Protein AF-A0A1C7N1G3-F1 (afdb_monomer_lite)

Organism: NCBI:txid101091

InterPro domains:
  IPR003137 PA domain [PF02225] (1-72)
  IPR010435 C5a peptidase/Subtilisin-like protease SBT2-like, Fn3-like domain [PF06280] (219-336)
  IPR023828 Peptidase S8, subtilisin, Ser-active site [PS00138] (142-152)
  IPR036852 Peptidase S8/S53 domain superfamily [G3DSA:3.40.50.200] (94-211)
  IPR036852 Peptidase S8/S53 domain superfamily [SSF52743] (94-207)
  IPR045051 Subtilisin-like protease [PTHR10795] (8-278)
  IPR046450 PA domain superfamily [SSF52025] (5-70)

Foldseek 3Di:
DLDLVVEDLPQAAHEDEDEDDPDAPLSVLVSSVVSRHQEYEYEYPLPDDPDDDPVNHPHHYDYDYNVVSVVVVVCVVVVHDDDDDDDPDDDDDPDPPADAQDLPFDFDDDLQQHQPPAAWEDFAQDWDADDVVVPRIGGDGDVVRRVVVVVVLLVVLCVLVPVVDDDDPQQSSQLQLFPADFGCHVSDPFTAACRRGRSHYGDSVQSNPAFKGKPPLAAELAEVPDNPSQKDKMKIWGQDQAKWKWFKDWRWGWWWDQFDPDPPATDGDSDIDTHRWDKDKDKPDRMDIAGHGDMDMIMIGIDTGPPDPDAFIKIWTWGKGCTPCVVRHHITTRIYIYTYHDCVVHVPRDRD

Sequence (352 aa):
GCDPEDIPDNVEGKVVIVRYGACKIGRKATMAAEKGAISLIVYDDGNHKTNTKNSDTVIPAVLVNQKVGEDIVTALNKGKKITVKFHPEEKSMPRENKSYAASFSSLGPNSGLHLVPRISALGDNVNSTIPRRLGSYGFMYGTSMSTPYIAGSIALYLESLGKEKKRPFEQIIESLQNYALPSNKAYSNSLDTPIRQGAGMVQLYDTITQGVHVSPSQISFNDTATTNYTSQTITITNHGSKAVEFSLKNNASIGIALYEHSKEDRTPSRLTREYKATANLAFSEKTLKLPPGASQNLTITVTPPTDGTEQYIFYGGYVHLRSKHQDNNVDVRIPYIGVNNDLSQIRGYTYY

Structure (mmCIF, N/CA/C/O backbone):
data_AF-A0A1C7N1G3-F1
#
_entry.id   AF-A0A1C7N1G3-F1
#
loop_
_atom_site.group_PDB
_atom_site.id
_atom_site.type_symbol
_atom_site.label_atom_id
_atom_site.label_alt_id
_atom_site.label_comp_id
_atom_site.label_asym_id
_atom_site.label_entity_id
_atom_site.label_seq_id
_atom_site.pdbx_PDB_ins_code
_atom_site.Cartn_x
_atom_site.Cartn_y
_atom_site.Cartn_z
_atom_site.occupancy
_atom_site.B_iso_or_equiv
_atom_site.auth_seq_id
_atom_site.auth_comp_id
_atom_site.auth_asym_id
_atom_site.auth_atom_id
_atom_site.pdbx_PDB_model_num
ATOM 1 N N . GLY A 1 1 ? 31.744 -2.592 -20.704 1.00 77.75 1 GLY A N 1
ATOM 2 C CA . GLY A 1 1 ? 31.241 -1.965 -21.944 1.00 77.75 1 GLY A CA 1
ATOM 3 C C . GLY A 1 1 ? 30.974 -0.484 -21.780 1.00 77.75 1 GLY A C 1
ATOM 4 O O . GLY A 1 1 ? 30.049 0.007 -22.410 1.00 77.75 1 GLY A O 1
ATOM 5 N N . CYS A 1 2 ? 31.697 0.204 -20.897 1.00 84.75 2 CYS A N 1
ATOM 6 C CA . CYS A 1 2 ? 31.605 1.659 -20.731 1.00 84.75 2 CYS A CA 1
ATOM 7 C C . CYS A 1 2 ? 32.741 2.379 -21.460 1.00 84.75 2 CYS A C 1
ATOM 9 O O . CYS A 1 2 ? 32.568 3.539 -21.853 1.00 84.75 2 CYS A O 1
ATOM 11 N N . ASP A 1 3 ? 33.815 1.636 -21.718 1.00 87.62 3 ASP A N 1
ATOM 12 C CA . ASP A 1 3 ? 34.959 2.037 -22.514 1.00 87.62 3 ASP A CA 1
ATOM 13 C C . ASP A 1 3 ? 35.038 1.192 -23.797 1.00 87.62 3 ASP A C 1
ATOM 15 O O . ASP A 1 3 ? 34.519 0.067 -23.823 1.00 87.62 3 ASP A O 1
ATOM 19 N N . PRO A 1 4 ? 35.667 1.702 -24.874 1.00 81.31 4 PRO A N 1
ATOM 20 C CA . PRO A 1 4 ? 35.802 0.963 -26.131 1.00 81.31 4 PRO A CA 1
ATOM 21 C C . PRO A 1 4 ? 36.522 -0.381 -25.963 1.00 81.31 4 PRO A C 1
ATOM 23 O O . PRO A 1 4 ? 36.176 -1.360 -26.621 1.00 81.31 4 PRO A O 1
ATOM 26 N N . GLU A 1 5 ? 37.500 -0.449 -25.059 1.00 87.88 5 GLU A N 1
ATOM 27 C CA . GLU A 1 5 ? 38.303 -1.650 -24.783 1.00 87.88 5 GLU A CA 1
ATOM 28 C C . GLU A 1 5 ? 37.475 -2.803 -24.201 1.00 87.88 5 GLU A C 1
ATOM 30 O O . GLU A 1 5 ? 37.803 -3.971 -24.394 1.00 87.88 5 GLU A O 1
ATOM 35 N N . ASP A 1 6 ? 36.350 -2.491 -23.556 1.00 87.19 6 ASP A N 1
ATOM 36 C CA . ASP A 1 6 ? 35.462 -3.497 -22.982 1.00 87.19 6 ASP A CA 1
ATOM 37 C C . ASP A 1 6 ? 34.627 -4.256 -24.031 1.00 87.19 6 ASP A C 1
ATOM 39 O O . ASP A 1 6 ? 33.928 -5.217 -23.692 1.00 87.19 6 ASP A O 1
ATOM 43 N N . ILE A 1 7 ? 34.577 -3.760 -25.270 1.00 89.50 7 ILE A N 1
ATOM 44 C CA . ILE A 1 7 ? 33.819 -4.368 -26.363 1.00 89.50 7 ILE A CA 1
ATOM 45 C C . ILE A 1 7 ? 34.806 -5.152 -27.237 1.00 89.50 7 ILE A C 1
ATOM 47 O O . ILE A 1 7 ? 35.768 -4.561 -27.716 1.00 89.50 7 ILE A O 1
ATOM 51 N N . PRO A 1 8 ? 34.607 -6.456 -27.487 1.00 87.50 8 PRO A N 1
ATOM 52 C CA . PRO A 1 8 ? 35.483 -7.211 -28.383 1.00 87.50 8 PRO A CA 1
ATOM 53 C C . PRO A 1 8 ? 35.508 -6.629 -29.806 1.00 87.50 8 PRO A C 1
ATOM 55 O O . PRO A 1 8 ? 34.490 -6.140 -30.287 1.00 87.50 8 PRO A O 1
ATOM 58 N N . ASP A 1 9 ? 36.632 -6.732 -30.518 1.00 88.81 9 ASP A N 1
ATOM 59 C CA . ASP A 1 9 ? 36.755 -6.198 -31.892 1.00 88.81 9 ASP A CA 1
ATOM 60 C C . ASP A 1 9 ? 35.928 -6.976 -32.926 1.00 88.81 9 ASP A C 1
ATOM 62 O O . ASP A 1 9 ? 35.631 -6.491 -34.011 1.00 88.81 9 ASP A O 1
ATOM 66 N N . ASN A 1 10 ? 35.501 -8.194 -32.592 1.00 89.00 10 ASN A N 1
ATOM 67 C CA . ASN A 1 10 ? 34.785 -9.085 -33.499 1.00 89.00 10 ASN A CA 1
ATOM 68 C C . ASN A 1 10 ? 33.251 -8.941 -33.429 1.00 89.00 10 ASN A C 1
ATOM 70 O O . ASN A 1 10 ? 32.544 -9.932 -33.648 1.00 89.00 10 ASN A O 1
ATOM 74 N N . VAL A 1 11 ? 32.728 -7.755 -33.101 1.00 92.06 11 VAL A N 1
ATOM 75 C CA . VAL A 1 11 ? 31.282 -7.505 -32.912 1.00 92.06 11 VAL A CA 1
ATOM 76 C C . VAL A 1 11 ? 30.579 -6.884 -34.122 1.00 92.06 11 VAL A C 1
ATOM 78 O O . VAL A 1 11 ? 29.358 -6.721 -34.084 1.00 92.06 11 VAL A O 1
ATOM 81 N N . GLU A 1 12 ? 31.306 -6.597 -35.202 1.00 95.62 12 GLU A N 1
ATOM 82 C CA . GLU A 1 12 ? 30.731 -6.051 -36.434 1.00 95.62 12 GLU A CA 1
ATOM 83 C C . GLU A 1 12 ? 29.590 -6.935 -36.968 1.00 95.62 12 GLU A C 1
ATOM 85 O O . GLU A 1 12 ? 29.726 -8.157 -37.097 1.00 95.62 12 GLU A O 1
ATOM 90 N N . GLY A 1 13 ? 28.427 -6.327 -37.224 1.00 93.44 13 GLY A N 1
ATOM 91 C CA . GLY A 1 13 ? 27.233 -7.031 -37.701 1.00 93.44 13 GLY A CA 1
ATOM 92 C C . GLY A 1 13 ? 26.535 -7.905 -36.649 1.00 93.44 13 GLY A C 1
ATOM 93 O O . GLY A 1 13 ? 25.613 -8.649 -36.991 1.00 93.44 13 GLY A O 1
ATOM 94 N N . LYS A 1 14 ? 26.954 -7.858 -35.375 1.00 93.00 14 LYS A N 1
ATOM 95 C CA . LYS A 1 14 ? 26.432 -8.717 -34.297 1.00 93.00 14 LYS A CA 1
ATOM 96 C C . LYS A 1 14 ? 25.644 -7.941 -33.246 1.00 93.00 14 LYS A C 1
ATOM 98 O O . LYS A 1 14 ? 25.700 -6.717 -33.144 1.00 93.00 14 LYS A O 1
ATOM 103 N N . VAL A 1 15 ? 24.901 -8.701 -32.443 1.00 92.81 15 VAL A N 1
ATOM 104 C CA . VAL A 1 15 ? 24.246 -8.212 -31.228 1.00 92.81 15 VAL A CA 1
ATOM 105 C C . VAL A 1 15 ? 25.215 -8.370 -30.062 1.00 92.81 15 VAL A C 1
ATOM 107 O O . VAL A 1 15 ? 25.716 -9.469 -29.820 1.00 92.81 15 VAL A O 1
ATOM 110 N N . VAL A 1 16 ? 25.466 -7.286 -29.334 1.00 93.62 16 VAL A N 1
ATOM 111 C CA . VAL A 1 16 ? 26.337 -7.288 -28.154 1.00 93.62 16 VAL A CA 1
ATOM 112 C C . VAL A 1 16 ? 25.484 -7.420 -26.899 1.00 93.62 16 VAL A C 1
ATOM 114 O O . VAL A 1 16 ? 24.479 -6.729 -26.766 1.00 93.62 16 VAL A O 1
ATOM 117 N N . ILE A 1 17 ? 25.890 -8.283 -25.964 1.00 92.56 17 ILE A N 1
ATOM 118 C CA . ILE A 1 17 ? 25.277 -8.380 -24.636 1.00 92.56 17 ILE A CA 1
ATOM 119 C C . ILE A 1 17 ? 26.207 -7.793 -23.571 1.00 92.56 17 ILE A C 1
ATOM 121 O O . ILE A 1 17 ? 27.394 -8.107 -23.533 1.00 92.56 17 ILE A O 1
ATOM 125 N N . VAL A 1 18 ? 25.671 -6.939 -22.699 1.00 91.56 18 VAL A N 1
ATOM 126 C CA . VAL A 1 18 ? 26.412 -6.297 -21.604 1.00 91.56 18 VAL A CA 1
ATOM 127 C C . VAL A 1 18 ? 25.611 -6.306 -20.310 1.00 91.56 18 VAL A C 1
ATOM 129 O O . VAL A 1 18 ? 24.386 -6.196 -20.314 1.00 91.56 18 VAL A O 1
ATOM 132 N N . ARG A 1 19 ? 26.311 -6.365 -19.176 1.00 88.88 19 ARG A N 1
ATOM 133 C CA . ARG A 1 19 ? 25.684 -6.201 -17.862 1.00 88.88 19 ARG A CA 1
ATOM 134 C C . ARG A 1 19 ? 25.289 -4.741 -17.617 1.00 88.88 19 ARG A C 1
ATOM 136 O O . ARG A 1 19 ? 26.019 -3.813 -18.006 1.00 88.88 19 ARG A O 1
ATOM 143 N N . TYR A 1 20 ? 24.147 -4.540 -16.964 1.00 84.75 20 TYR A N 1
ATOM 144 C CA . TYR A 1 20 ? 23.710 -3.248 -16.439 1.00 84.75 20 TYR A CA 1
ATOM 145 C C . TYR A 1 20 ? 24.706 -2.715 -15.389 1.00 84.75 20 TYR A C 1
ATOM 147 O O . TYR A 1 20 ? 25.429 -3.486 -14.762 1.00 84.75 20 TYR A O 1
ATOM 155 N N . GLY A 1 21 ? 24.771 -1.390 -15.221 1.00 79.25 21 GLY A N 1
ATOM 156 C CA . GLY A 1 21 ? 25.651 -0.723 -14.250 1.00 79.25 21 GLY A CA 1
ATOM 157 C C . GLY A 1 21 ? 26.900 -0.072 -14.861 1.00 79.25 21 GLY A C 1
ATOM 158 O O . GLY A 1 21 ? 27.092 -0.090 -16.079 1.00 79.25 21 GLY A O 1
ATOM 159 N N . ALA A 1 22 ? 27.739 0.524 -14.008 1.00 83.38 22 ALA A N 1
ATOM 160 C CA . ALA A 1 22 ? 28.941 1.326 -14.315 1.00 83.38 22 ALA A CA 1
ATOM 161 C C . ALA A 1 22 ? 28.712 2.636 -15.106 1.00 83.38 22 ALA A C 1
ATOM 163 O O . ALA A 1 22 ? 29.267 3.669 -14.750 1.00 83.38 22 ALA A O 1
ATOM 164 N N . CYS A 1 23 ? 27.869 2.637 -16.139 1.00 83.38 23 CYS A N 1
ATOM 165 C CA . CYS A 1 23 ? 27.522 3.821 -16.927 1.00 83.38 23 CYS A CA 1
ATOM 166 C C . CYS A 1 23 ? 26.120 3.689 -17.549 1.00 83.38 23 CYS A C 1
ATOM 168 O O . CYS A 1 23 ? 25.518 2.611 -17.549 1.00 83.38 23 CYS A O 1
ATOM 170 N N . LYS A 1 24 ? 25.589 4.792 -18.100 1.00 83.56 24 LYS A N 1
ATOM 171 C CA . LYS A 1 24 ? 24.273 4.822 -18.765 1.00 83.56 24 LYS A CA 1
ATOM 172 C C . LYS A 1 24 ? 24.219 3.875 -19.974 1.00 83.56 24 LYS A C 1
ATOM 174 O O . LYS A 1 24 ? 25.208 3.726 -20.689 1.00 83.56 24 LYS A O 1
ATOM 179 N N . ILE A 1 25 ? 23.035 3.320 -20.263 1.00 86.56 25 ILE A N 1
ATOM 180 C CA . ILE A 1 25 ? 22.801 2.447 -21.432 1.00 86.56 25 ILE A CA 1
ATOM 181 C C . ILE A 1 25 ? 23.202 3.136 -22.744 1.00 86.56 25 ILE A C 1
ATOM 183 O O . ILE A 1 25 ? 23.845 2.503 -23.575 1.00 86.56 25 ILE A O 1
ATOM 187 N N . GLY A 1 26 ? 22.901 4.432 -22.901 1.00 88.25 26 GLY A N 1
ATOM 188 C CA . GLY A 1 26 ? 23.296 5.205 -24.084 1.00 88.25 26 GLY A CA 1
ATOM 189 C C . GLY A 1 26 ? 24.799 5.142 -24.366 1.00 88.25 26 GLY A C 1
ATOM 190 O O . GLY A 1 26 ? 25.197 4.833 -25.483 1.00 88.25 26 GLY A O 1
ATOM 191 N N . ARG A 1 27 ? 25.641 5.289 -23.331 1.00 89.44 27 ARG A N 1
ATOM 192 C CA . ARG A 1 27 ? 27.103 5.167 -23.467 1.00 89.44 27 ARG A CA 1
ATOM 193 C C . ARG A 1 27 ? 27.512 3.767 -23.923 1.00 89.44 27 ARG A C 1
ATOM 195 O O . ARG A 1 27 ? 28.309 3.652 -24.845 1.00 89.44 27 ARG A O 1
ATOM 202 N N . LYS A 1 28 ? 26.943 2.715 -23.322 1.00 90.62 28 LYS A N 1
ATOM 203 C CA . LYS A 1 28 ? 27.208 1.322 -23.729 1.00 90.62 28 LYS A CA 1
ATOM 204 C C . LYS A 1 28 ? 26.831 1.086 -25.195 1.00 90.62 28 LYS A C 1
ATOM 206 O O . LYS A 1 28 ? 27.571 0.425 -25.916 1.00 90.62 28 LYS A O 1
ATOM 211 N N . ALA A 1 29 ? 25.704 1.651 -25.635 1.00 91.88 29 ALA A N 1
ATOM 212 C CA . ALA A 1 29 ? 25.250 1.574 -27.020 1.00 91.88 29 ALA A CA 1
ATOM 213 C C . ALA A 1 29 ? 26.214 2.289 -27.976 1.00 91.88 29 ALA A C 1
ATOM 215 O O . ALA A 1 29 ? 26.524 1.732 -29.022 1.00 91.88 29 ALA A O 1
ATOM 216 N N . THR A 1 30 ? 26.742 3.460 -27.602 1.00 92.81 30 THR A N 1
ATOM 217 C CA . THR A 1 30 ? 27.771 4.164 -28.386 1.00 92.81 30 THR A CA 1
ATOM 218 C C . THR A 1 30 ? 29.041 3.331 -28.539 1.00 92.81 30 THR A C 1
ATOM 220 O O . THR A 1 30 ? 29.487 3.138 -29.662 1.00 92.81 30 THR A O 1
ATOM 223 N N . MET A 1 31 ? 29.578 2.765 -27.451 1.00 93.56 31 MET A N 1
ATOM 224 C CA . MET A 1 31 ? 30.806 1.950 -27.514 1.00 93.56 31 MET A CA 1
ATOM 225 C C . MET A 1 31 ? 30.628 0.694 -28.370 1.00 93.56 31 MET A C 1
ATOM 227 O O . MET A 1 31 ? 31.525 0.311 -29.115 1.00 93.56 31 MET A O 1
ATOM 231 N N . ALA A 1 32 ? 29.460 0.052 -28.291 1.00 93.75 32 ALA A N 1
ATOM 232 C CA . ALA A 1 32 ? 29.153 -1.093 -29.139 1.00 93.75 32 ALA A CA 1
ATOM 233 C C . ALA A 1 32 ? 29.016 -0.688 -30.619 1.00 93.75 32 ALA A C 1
ATOM 235 O O . ALA A 1 32 ? 29.531 -1.382 -31.495 1.00 93.75 32 ALA A O 1
ATOM 236 N N . ALA A 1 33 ? 28.355 0.439 -30.898 1.00 93.56 33 ALA A N 1
ATOM 237 C CA . ALA A 1 33 ? 28.166 0.954 -32.252 1.00 93.56 33 ALA A CA 1
ATOM 238 C C . ALA A 1 33 ? 29.487 1.368 -32.919 1.00 93.56 33 ALA A C 1
ATOM 240 O O . ALA A 1 33 ? 29.679 1.090 -34.098 1.00 93.56 33 ALA A O 1
ATOM 241 N N . GLU A 1 34 ? 30.421 1.962 -32.167 1.00 93.75 34 GLU A N 1
ATOM 242 C CA . GLU A 1 34 ? 31.766 2.315 -32.653 1.00 93.75 34 GLU A CA 1
ATOM 243 C C . GLU A 1 34 ? 32.561 1.094 -33.150 1.00 93.75 34 GLU A C 1
ATOM 245 O O . GLU A 1 34 ? 33.399 1.237 -34.037 1.00 93.75 34 GLU A O 1
ATOM 250 N N . LYS A 1 35 ? 32.261 -0.113 -32.647 1.00 94.12 35 LYS A N 1
ATOM 251 C CA . LYS A 1 35 ? 32.835 -1.386 -33.126 1.00 94.12 35 LYS A CA 1
ATOM 252 C C . LYS A 1 35 ? 31.942 -2.142 -34.123 1.00 94.12 35 LYS A C 1
ATOM 254 O O . LYS A 1 35 ? 32.157 -3.324 -34.382 1.00 94.12 35 LYS A O 1
ATOM 259 N N . GLY A 1 36 ? 30.918 -1.486 -34.671 1.00 94.44 36 GLY A N 1
ATOM 260 C CA . GLY A 1 36 ? 30.053 -2.038 -35.719 1.00 94.44 36 GLY A CA 1
ATOM 261 C C . GLY A 1 36 ? 28.932 -2.964 -35.230 1.00 94.44 36 GLY A C 1
ATOM 262 O O . GLY A 1 36 ? 28.336 -3.679 -36.042 1.00 94.44 36 GLY A O 1
ATOM 263 N N . ALA A 1 37 ? 28.621 -2.988 -33.929 1.00 94.94 37 ALA A N 1
ATOM 264 C CA . ALA A 1 37 ? 27.479 -3.749 -33.426 1.00 94.94 37 ALA A CA 1
ATOM 265 C C . ALA A 1 37 ? 26.154 -3.183 -33.962 1.00 94.94 37 ALA A C 1
ATOM 267 O O . ALA A 1 37 ? 25.951 -1.971 -34.007 1.00 94.94 37 ALA A O 1
ATOM 268 N N . ILE A 1 38 ? 25.214 -4.066 -34.303 1.00 93.56 38 ILE A N 1
ATOM 269 C CA . ILE A 1 38 ? 23.912 -3.678 -34.877 1.00 93.56 38 ILE A CA 1
ATOM 270 C C . ILE A 1 38 ? 22.800 -3.553 -33.829 1.00 93.56 38 ILE A C 1
ATOM 272 O O . ILE A 1 38 ? 21.736 -3.011 -34.115 1.00 93.56 38 ILE A O 1
ATOM 276 N N . SER A 1 39 ? 23.011 -4.077 -32.618 1.00 91.81 39 SER A N 1
ATOM 277 C CA . SER A 1 39 ? 22.057 -3.990 -31.508 1.00 91.81 39 SER A CA 1
ATOM 278 C C . SER A 1 39 ? 22.735 -4.295 -30.171 1.00 91.81 39 SER A C 1
ATOM 280 O O . SER A 1 39 ? 23.771 -4.967 -30.121 1.00 91.81 39 SER A O 1
ATOM 282 N N . LEU A 1 40 ? 22.126 -3.820 -29.084 1.00 92.12 40 LEU A N 1
ATOM 283 C CA . LEU A 1 40 ? 22.573 -4.028 -27.713 1.00 92.12 40 LEU A CA 1
ATOM 284 C C . LEU A 1 40 ? 21.508 -4.757 -26.878 1.00 92.12 40 LEU A C 1
ATOM 286 O O . LEU A 1 40 ? 20.359 -4.328 -26.793 1.00 92.12 40 LEU A O 1
ATOM 290 N N . ILE A 1 41 ? 21.912 -5.814 -26.181 1.00 91.50 41 ILE A N 1
ATOM 291 C CA . ILE A 1 41 ? 21.155 -6.421 -25.084 1.00 91.50 41 ILE A CA 1
ATOM 292 C C . ILE A 1 41 ? 21.829 -6.012 -23.780 1.00 91.50 41 ILE A C 1
ATOM 294 O O . ILE A 1 41 ? 22.992 -6.326 -23.539 1.00 91.50 41 ILE A O 1
ATOM 298 N N . VAL A 1 42 ? 21.097 -5.326 -22.915 1.00 89.50 42 VAL A N 1
ATOM 299 C CA . VAL A 1 42 ? 21.529 -5.050 -21.546 1.00 89.50 42 VAL A CA 1
ATOM 300 C C . VAL A 1 42 ? 20.797 -6.017 -20.633 1.00 89.50 42 VAL A C 1
ATOM 302 O O . VAL A 1 42 ? 19.585 -6.155 -20.760 1.00 89.50 42 VAL A O 1
ATOM 305 N N . TYR A 1 43 ? 21.492 -6.684 -19.718 1.00 88.62 43 TYR A N 1
ATOM 306 C CA . TYR A 1 43 ? 20.826 -7.491 -18.696 1.00 88.62 43 TYR A CA 1
ATOM 307 C C . TYR A 1 43 ? 20.989 -6.887 -17.310 1.00 88.62 43 TYR A C 1
ATOM 309 O O . TYR A 1 43 ? 22.074 -6.419 -16.958 1.00 88.62 43 TYR A O 1
ATOM 317 N N . ASP A 1 44 ? 19.890 -6.874 -16.558 1.00 78.81 44 ASP A N 1
ATOM 318 C CA . ASP A 1 44 ? 19.832 -6.390 -15.178 1.00 78.81 44 ASP A CA 1
ATOM 319 C C . ASP A 1 44 ? 20.887 -7.092 -14.303 1.00 78.81 44 ASP A C 1
ATOM 321 O O . ASP A 1 44 ? 21.212 -8.262 -14.508 1.00 78.81 44 ASP A O 1
ATOM 325 N N . ASP A 1 45 ? 21.446 -6.376 -13.334 1.00 73.44 45 ASP A N 1
ATOM 326 C CA . ASP A 1 45 ? 22.391 -6.924 -12.365 1.00 73.44 45 ASP A CA 1
ATOM 327 C C . ASP A 1 45 ? 21.720 -7.419 -11.075 1.00 73.44 45 ASP A C 1
ATOM 329 O O . ASP A 1 45 ? 22.430 -7.882 -10.179 1.00 73.44 45 ASP A O 1
ATOM 333 N N . GLY A 1 46 ? 20.387 -7.329 -11.004 1.00 64.12 46 GLY A N 1
ATOM 334 C CA . GLY A 1 46 ? 19.557 -7.778 -9.886 1.00 64.12 46 GLY A CA 1
ATOM 335 C C . GLY A 1 46 ? 19.370 -6.729 -8.792 1.00 64.12 46 GLY A C 1
ATOM 336 O O . GLY A 1 46 ? 18.569 -6.935 -7.881 1.00 64.12 46 GLY A O 1
ATOM 337 N N . ASN A 1 47 ? 20.077 -5.600 -8.882 1.00 56.16 47 ASN A N 1
ATOM 338 C CA . ASN A 1 47 ? 20.106 -4.564 -7.851 1.00 56.16 47 ASN A CA 1
ATOM 339 C C . ASN A 1 47 ? 19.536 -3.222 -8.328 1.00 56.16 47 ASN A C 1
ATOM 341 O O . ASN A 1 47 ? 19.236 -2.355 -7.501 1.00 56.16 47 ASN A O 1
ATOM 345 N N . HIS A 1 48 ? 19.367 -3.022 -9.637 1.00 53.84 48 HIS A N 1
ATOM 346 C CA . HIS A 1 48 ? 18.919 -1.746 -10.183 1.00 53.84 48 HIS A CA 1
ATOM 347 C C . HIS A 1 48 ? 17.434 -1.741 -10.554 1.00 53.84 48 HIS A C 1
ATOM 349 O O . HIS A 1 48 ? 16.850 -2.697 -11.052 1.00 53.84 48 HIS A O 1
ATOM 355 N N . LYS A 1 49 ? 16.790 -0.598 -10.302 1.00 49.81 49 LYS A N 1
ATOM 356 C CA . LYS A 1 49 ? 15.404 -0.337 -10.703 1.00 49.81 49 LYS A CA 1
ATOM 357 C C . LYS A 1 49 ? 15.357 -0.264 -12.233 1.00 49.81 49 LYS A C 1
ATOM 359 O O . LYS A 1 49 ? 15.936 0.656 -12.810 1.00 49.81 49 LYS A O 1
ATOM 364 N N . THR A 1 50 ? 14.666 -1.201 -12.880 1.00 46.00 50 THR A N 1
ATOM 365 C CA . THR A 1 50 ? 14.478 -1.285 -14.340 1.00 46.00 50 THR A CA 1
ATOM 366 C C . THR A 1 50 ? 13.575 -0.160 -14.859 1.00 46.00 50 THR A C 1
ATOM 368 O O . THR A 1 50 ? 12.478 -0.415 -15.334 1.00 46.00 50 THR A O 1
ATOM 371 N N . ASN A 1 51 ? 13.994 1.097 -14.727 1.00 45.50 51 ASN A N 1
ATOM 372 C CA . ASN A 1 51 ? 13.328 2.256 -15.321 1.00 45.50 51 ASN A CA 1
ATOM 373 C C . ASN A 1 51 ? 14.379 3.126 -16.011 1.00 45.50 51 ASN A C 1
ATOM 375 O O . ASN A 1 51 ? 14.638 4.265 -15.628 1.00 45.50 51 ASN A O 1
ATOM 379 N N . THR A 1 52 ? 15.015 2.576 -17.041 1.00 47.91 52 THR A N 1
ATOM 380 C CA . THR A 1 52 ? 15.790 3.371 -17.992 1.00 47.91 52 THR A CA 1
ATOM 381 C C . THR A 1 52 ? 14.926 3.654 -19.209 1.00 47.91 52 THR A C 1
ATOM 383 O O . THR A 1 52 ? 14.526 2.733 -19.916 1.00 47.91 52 THR A O 1
ATOM 386 N N . LYS A 1 53 ? 14.651 4.933 -19.481 1.00 49.44 53 LYS A N 1
ATOM 387 C CA . LYS A 1 53 ? 14.209 5.345 -20.815 1.00 49.44 53 LYS A CA 1
ATOM 388 C C . LYS A 1 53 ? 15.337 5.015 -21.798 1.00 49.44 53 LYS A C 1
ATOM 390 O O . LYS A 1 53 ? 16.460 5.473 -21.612 1.00 49.44 53 LYS A O 1
ATOM 395 N N . ASN A 1 54 ? 15.036 4.244 -22.841 1.00 53.97 54 ASN A N 1
ATOM 396 C CA . ASN A 1 54 ? 15.971 3.899 -23.923 1.00 53.97 54 ASN A CA 1
ATOM 397 C C . ASN A 1 54 ? 16.256 5.077 -24.883 1.00 53.97 54 ASN A C 1
ATOM 399 O O . ASN A 1 54 ? 16.784 4.865 -25.972 1.00 53.97 54 ASN A O 1
ATOM 403 N N . SER A 1 55 ? 15.897 6.313 -24.511 1.00 55.84 55 SER A N 1
ATOM 404 C CA . SER A 1 55 ? 15.844 7.468 -25.418 1.00 55.84 55 SER A CA 1
ATOM 405 C C . SER A 1 55 ? 17.200 7.926 -25.958 1.00 55.84 55 SER A C 1
ATOM 407 O O . SER A 1 55 ? 17.226 8.661 -26.936 1.00 55.84 55 SER A O 1
ATOM 409 N N . ASP A 1 56 ? 18.306 7.477 -25.363 1.00 70.75 56 ASP A N 1
ATOM 410 C CA . ASP A 1 56 ? 19.647 8.005 -25.649 1.00 70.75 56 ASP A CA 1
ATOM 411 C C . ASP A 1 56 ? 20.543 6.967 -26.362 1.00 70.75 56 ASP A C 1
ATOM 413 O O . ASP A 1 56 ? 21.767 7.012 -26.247 1.00 70.75 56 ASP A O 1
ATOM 417 N N . THR A 1 57 ? 19.956 5.967 -27.030 1.00 83.25 57 THR A N 1
ATOM 418 C CA . THR A 1 57 ? 20.706 4.869 -27.670 1.00 83.25 57 THR A CA 1
ATOM 419 C C . THR A 1 57 ? 20.878 5.095 -29.173 1.00 83.25 57 THR A C 1
ATOM 421 O O . THR A 1 57 ? 19.923 5.417 -29.870 1.00 83.25 57 THR A O 1
ATOM 424 N N . VAL A 1 58 ? 22.110 4.930 -29.676 1.00 90.38 58 VAL A N 1
ATOM 425 C CA . VAL A 1 58 ? 22.459 5.115 -31.105 1.00 90.38 58 VAL A CA 1
ATOM 426 C C . VAL A 1 58 ? 22.207 3.874 -31.970 1.00 90.38 58 VAL A C 1
ATOM 428 O O . VAL A 1 58 ? 22.178 3.962 -33.192 1.00 90.38 58 VAL A O 1
ATOM 431 N N . ILE A 1 59 ? 22.012 2.720 -31.330 1.00 91.00 59 ILE A N 1
ATOM 432 C CA . ILE A 1 59 ? 21.620 1.446 -31.940 1.00 91.00 59 ILE A CA 1
ATOM 433 C C . ILE A 1 59 ? 20.449 0.859 -31.141 1.00 91.00 59 ILE A C 1
ATOM 435 O O . ILE A 1 59 ? 20.351 1.143 -29.942 1.00 91.00 59 ILE A O 1
ATOM 439 N N . PRO A 1 60 ? 19.580 0.025 -31.748 1.00 88.75 60 PRO A N 1
ATOM 440 C CA . PRO A 1 60 ? 18.475 -0.609 -31.038 1.00 88.75 60 PRO A CA 1
ATOM 441 C C . PRO A 1 60 ? 18.954 -1.351 -29.790 1.00 88.75 60 PRO A C 1
ATOM 443 O O . PRO A 1 60 ? 19.784 -2.262 -29.880 1.00 88.75 60 PRO A O 1
ATOM 446 N N . ALA A 1 61 ? 18.411 -0.972 -28.636 1.00 87.25 61 ALA A N 1
ATOM 447 C CA . ALA A 1 61 ? 18.773 -1.539 -27.347 1.00 87.25 61 ALA A CA 1
ATOM 448 C C . ALA A 1 61 ? 17.553 -2.117 -26.625 1.00 87.25 61 ALA A C 1
ATOM 450 O O . ALA A 1 61 ? 16.497 -1.484 -26.556 1.00 87.25 61 ALA A O 1
ATOM 451 N N . VAL A 1 62 ? 17.721 -3.300 -26.037 1.00 84.25 62 VAL A N 1
ATOM 452 C CA . VAL A 1 62 ? 16.716 -3.934 -25.176 1.00 84.25 62 VAL A CA 1
ATOM 453 C C . VAL A 1 62 ? 17.299 -4.265 -23.811 1.00 84.25 62 VAL A C 1
ATOM 455 O O . VAL A 1 62 ? 18.454 -4.673 -23.699 1.00 84.25 62 VAL A O 1
ATOM 458 N N . LEU A 1 63 ? 16.485 -4.092 -22.770 1.00 80.94 63 LEU A N 1
ATOM 459 C CA . LEU A 1 63 ? 16.804 -4.518 -21.412 1.00 80.94 63 LEU A CA 1
ATOM 460 C C . LEU A 1 63 ? 16.105 -5.855 -21.139 1.00 80.94 63 LEU A C 1
ATOM 462 O O . LEU A 1 63 ? 14.898 -5.972 -21.343 1.00 80.94 63 LEU A O 1
ATOM 466 N N . VAL A 1 64 ? 16.851 -6.848 -20.666 1.00 82.62 64 VAL A N 1
ATOM 467 C CA . VAL A 1 64 ? 16.329 -8.145 -20.215 1.00 82.62 64 VAL A CA 1
ATOM 468 C C . VAL A 1 64 ? 16.597 -8.331 -18.723 1.00 82.62 64 VAL A C 1
ATOM 470 O O . VAL A 1 64 ? 17.477 -7.688 -18.148 1.00 82.62 64 VAL A O 1
ATOM 473 N N . ASN A 1 65 ? 15.832 -9.210 -18.074 1.00 78.00 65 ASN A N 1
ATOM 474 C CA . ASN A 1 65 ? 16.080 -9.538 -16.671 1.00 78.00 65 ASN A CA 1
ATOM 475 C C . ASN A 1 65 ? 17.426 -10.270 -16.490 1.00 78.00 65 ASN A C 1
ATOM 477 O O . ASN A 1 65 ? 17.991 -10.814 -17.445 1.00 78.00 65 ASN A O 1
ATOM 481 N N . GLN A 1 66 ? 17.916 -10.294 -15.248 1.00 82.62 66 GLN A N 1
ATOM 482 C CA . GLN A 1 66 ? 19.205 -10.890 -14.897 1.00 82.62 66 GLN A CA 1
ATOM 483 C C . GLN A 1 66 ? 19.317 -12.346 -15.365 1.00 82.62 66 GLN A C 1
ATOM 485 O O . GLN A 1 66 ? 20.284 -12.702 -16.031 1.00 82.62 66 GLN A O 1
ATOM 490 N N . LYS A 1 67 ? 18.295 -13.164 -15.084 1.00 84.12 67 LYS A N 1
ATOM 491 C CA . LYS A 1 67 ? 18.281 -14.593 -15.415 1.00 84.12 67 LYS A CA 1
ATOM 492 C C . LYS A 1 67 ? 18.448 -14.842 -16.915 1.00 84.12 67 LYS A C 1
ATOM 494 O O . LYS A 1 67 ? 19.307 -15.617 -17.315 1.00 84.12 67 LYS A O 1
ATOM 499 N N . VAL A 1 68 ? 17.657 -14.159 -17.745 1.00 87.19 68 VAL A N 1
ATOM 500 C CA . VAL A 1 68 ? 17.734 -14.271 -19.210 1.00 87.19 68 VAL A CA 1
ATOM 501 C C . VAL A 1 68 ? 19.116 -13.846 -19.706 1.00 87.19 68 VAL A C 1
ATOM 503 O O . VAL A 1 68 ? 19.691 -14.512 -20.563 1.00 87.19 68 VAL A O 1
ATOM 506 N N . GLY A 1 69 ? 19.671 -12.765 -19.155 1.00 89.94 69 GLY A N 1
ATOM 507 C CA . GLY A 1 69 ? 21.019 -12.317 -19.492 1.00 89.94 69 GLY A CA 1
ATOM 508 C C . GLY A 1 69 ? 22.103 -13.334 -19.153 1.00 89.94 69 GLY A C 1
ATOM 509 O O . GLY A 1 69 ? 22.928 -13.662 -20.003 1.00 89.94 69 GLY A O 1
ATOM 510 N N . GLU A 1 70 ? 22.082 -13.862 -17.932 1.00 91.44 70 GLU A N 1
ATOM 511 C CA . GLU A 1 70 ? 23.026 -14.876 -17.453 1.00 91.44 70 GLU A CA 1
ATOM 512 C C . GLU A 1 70 ? 22.924 -16.180 -18.252 1.00 91.44 70 GLU A C 1
ATOM 514 O O . GLU A 1 70 ? 23.952 -16.773 -18.589 1.00 91.44 70 GLU A O 1
ATOM 519 N N . ASP A 1 71 ? 21.711 -16.593 -18.628 1.00 92.00 71 ASP A N 1
ATOM 520 C CA . ASP A 1 71 ? 21.479 -17.760 -19.480 1.00 92.00 71 ASP A CA 1
ATOM 521 C C . ASP A 1 71 ? 22.090 -17.553 -20.882 1.00 92.00 71 ASP A C 1
ATOM 523 O O . ASP A 1 71 ? 22.762 -18.451 -21.406 1.00 92.00 71 ASP A O 1
ATOM 527 N N . ILE A 1 72 ? 21.935 -16.357 -21.473 1.00 93.19 72 ILE A N 1
ATOM 528 C CA . ILE A 1 72 ? 22.557 -15.995 -22.761 1.00 93.19 72 ILE A CA 1
ATOM 529 C C . ILE A 1 72 ? 24.085 -16.002 -22.640 1.00 93.19 72 ILE A C 1
ATOM 531 O O . ILE A 1 72 ? 24.753 -16.654 -23.444 1.00 93.19 72 ILE A O 1
ATOM 535 N N . VAL A 1 73 ? 24.648 -15.321 -21.636 1.00 92.81 73 VAL A N 1
ATOM 536 C CA . VAL A 1 73 ? 26.105 -15.252 -21.414 1.00 92.81 73 VAL A CA 1
ATOM 537 C C . VAL A 1 73 ? 26.687 -16.652 -21.199 1.00 92.81 73 VAL A C 1
ATOM 539 O O . VAL A 1 73 ? 27.689 -17.012 -21.816 1.00 92.81 73 VAL A O 1
ATOM 542 N N . THR A 1 74 ? 26.027 -17.488 -20.397 1.00 94.69 74 THR A N 1
ATOM 543 C CA . THR A 1 74 ? 26.439 -18.878 -20.150 1.00 94.69 74 THR A CA 1
ATOM 544 C C . THR A 1 74 ? 26.429 -19.708 -21.431 1.00 94.69 74 THR A C 1
ATOM 546 O O . THR A 1 74 ? 27.333 -20.515 -21.657 1.00 94.69 74 THR A O 1
ATOM 549 N N . ALA A 1 75 ? 25.418 -19.539 -22.285 1.00 94.12 75 ALA A N 1
ATOM 550 C CA . ALA A 1 75 ? 25.342 -20.244 -23.558 1.00 94.12 75 ALA A CA 1
ATOM 551 C C . ALA A 1 75 ? 26.446 -19.798 -24.532 1.00 94.12 75 ALA A C 1
ATOM 553 O O . ALA A 1 75 ? 27.074 -20.656 -25.157 1.00 94.12 75 ALA A O 1
ATOM 554 N N . LEU A 1 76 ? 26.724 -18.493 -24.612 1.00 92.25 76 LEU A N 1
ATOM 555 C CA . LEU A 1 76 ? 27.803 -17.935 -25.435 1.00 92.25 76 LEU A CA 1
ATOM 556 C C . LEU A 1 76 ? 29.180 -18.438 -24.978 1.00 92.25 76 LEU A C 1
ATOM 558 O O . LEU A 1 76 ? 29.965 -18.886 -25.811 1.00 92.25 76 LEU A O 1
ATOM 562 N N . ASN A 1 77 ? 29.437 -18.481 -23.666 1.00 91.94 77 ASN A N 1
ATOM 563 C CA . ASN A 1 77 ? 30.682 -19.021 -23.101 1.00 91.94 77 ASN A CA 1
ATOM 564 C C . ASN A 1 77 ? 30.874 -20.522 -23.385 1.00 91.94 77 ASN A C 1
ATOM 566 O O . ASN A 1 77 ? 31.998 -21.013 -23.397 1.00 91.94 77 ASN A O 1
ATOM 570 N N . LYS A 1 78 ? 29.787 -21.256 -23.652 1.00 95.31 78 LYS A N 1
ATOM 571 C CA . LYS A 1 78 ? 29.814 -22.662 -24.097 1.00 95.31 78 LYS A CA 1
ATOM 572 C C . LYS A 1 78 ? 29.932 -22.809 -25.621 1.00 95.31 78 LYS A C 1
ATOM 574 O O . LYS A 1 78 ? 29.706 -23.899 -26.141 1.00 95.31 78 LYS A O 1
ATOM 579 N N . GLY A 1 79 ? 30.217 -21.728 -26.348 1.00 92.62 79 GLY A N 1
ATOM 580 C CA . GLY A 1 79 ? 30.347 -21.725 -27.807 1.00 92.62 79 GLY A CA 1
ATOM 581 C C . GLY A 1 79 ? 29.022 -21.888 -28.559 1.00 92.62 79 GLY A C 1
ATOM 582 O O . GLY A 1 79 ? 29.030 -22.175 -29.756 1.00 92.62 79 GLY A O 1
ATOM 583 N N . LYS A 1 80 ? 27.867 -21.732 -27.894 1.00 93.50 80 LYS A N 1
ATOM 584 C CA . LYS A 1 80 ? 26.568 -21.843 -28.568 1.00 93.50 80 LYS A CA 1
ATOM 585 C C . LYS A 1 80 ? 26.288 -20.595 -29.397 1.00 93.50 80 LYS A C 1
ATOM 587 O O . LYS A 1 80 ? 26.438 -19.470 -28.929 1.00 93.50 80 LYS A O 1
ATOM 592 N N . LYS A 1 81 ? 25.774 -20.799 -30.610 1.00 89.12 81 LYS A N 1
ATOM 593 C CA . LYS A 1 81 ? 25.237 -19.720 -31.442 1.00 89.12 81 LYS A CA 1
ATOM 594 C C . LYS A 1 81 ? 23.834 -19.349 -30.960 1.00 89.12 81 LYS A C 1
ATOM 596 O O . LYS A 1 81 ? 22.927 -20.177 -31.006 1.00 89.12 81 LYS A O 1
ATOM 601 N N . ILE A 1 82 ? 23.654 -18.104 -30.530 1.00 89.25 82 ILE A N 1
ATOM 602 C CA . ILE A 1 82 ? 22.350 -17.548 -30.148 1.00 89.25 82 ILE A CA 1
ATOM 603 C C . ILE A 1 82 ? 21.817 -16.692 -31.295 1.00 89.25 82 ILE A C 1
ATOM 605 O O . ILE A 1 82 ? 22.551 -15.904 -31.884 1.00 89.25 82 ILE A O 1
ATOM 609 N N . THR A 1 83 ? 20.541 -16.865 -31.636 1.00 86.81 83 THR A N 1
ATOM 610 C CA . THR A 1 83 ? 19.835 -16.029 -32.616 1.00 86.81 83 THR A CA 1
ATOM 611 C C . THR A 1 83 ? 18.704 -15.304 -31.908 1.00 86.81 83 THR A C 1
ATOM 613 O O . THR A 1 83 ? 17.859 -15.942 -31.285 1.00 86.81 83 THR A O 1
ATOM 616 N N . VAL A 1 84 ? 18.691 -13.978 -32.011 1.00 82.69 84 VAL A N 1
ATOM 617 C CA . VAL A 1 84 ? 17.672 -13.113 -31.410 1.00 82.69 84 VAL A CA 1
ATOM 618 C C . VAL A 1 84 ? 16.715 -12.673 -32.510 1.00 82.69 84 VAL A C 1
ATOM 620 O O . VAL A 1 84 ? 17.155 -12.249 -33.577 1.00 82.69 84 VAL A O 1
ATOM 623 N N . LYS A 1 85 ? 15.408 -12.801 -32.269 1.00 82.81 85 LYS A N 1
ATOM 624 C CA . LYS A 1 85 ? 14.358 -12.349 -33.187 1.00 82.81 85 LYS A CA 1
ATOM 625 C C . LYS A 1 85 ? 13.511 -11.295 -32.491 1.00 82.81 85 LYS A C 1
ATOM 627 O O . LYS A 1 85 ? 12.962 -11.558 -31.424 1.00 82.81 85 LYS A O 1
ATOM 632 N N . PHE A 1 86 ? 13.399 -10.125 -33.110 1.00 76.19 86 PHE A N 1
ATOM 633 C CA . PHE A 1 86 ? 12.492 -9.071 -32.672 1.00 76.19 86 PHE A CA 1
ATOM 634 C C . PHE A 1 86 ? 11.201 -9.185 -33.475 1.00 76.19 86 PHE A C 1
ATOM 636 O O . PHE A 1 86 ? 11.223 -9.121 -34.704 1.00 76.19 86 PHE A O 1
ATOM 643 N N . HIS A 1 87 ? 10.090 -9.408 -32.781 1.00 78.25 87 HIS A N 1
ATOM 644 C CA . HIS A 1 87 ? 8.769 -9.449 -33.394 1.00 78.25 87 HIS A CA 1
ATOM 645 C C . HIS A 1 87 ? 8.123 -8.061 -33.289 1.00 78.25 87 HIS A C 1
ATOM 647 O O . HIS A 1 87 ? 8.255 -7.431 -32.241 1.00 78.25 87 HIS A O 1
ATOM 653 N N . PRO A 1 88 ? 7.429 -7.580 -34.336 1.00 72.19 88 PRO A N 1
ATOM 654 C CA . PRO A 1 88 ? 6.717 -6.301 -34.288 1.00 72.19 88 PRO A CA 1
ATOM 655 C C . PRO A 1 88 ? 5.445 -6.366 -33.429 1.00 72.19 88 PRO A C 1
ATOM 657 O O . PRO A 1 88 ? 4.881 -5.337 -33.079 1.00 72.19 88 PRO A O 1
ATOM 660 N N . GLU A 1 89 ? 4.979 -7.574 -33.110 1.00 75.38 89 GLU A N 1
ATOM 661 C CA . GLU A 1 89 ? 3.797 -7.798 -32.287 1.00 75.38 89 GLU A CA 1
ATOM 662 C C . GLU A 1 89 ? 4.112 -7.574 -30.807 1.00 75.38 89 GLU A C 1
ATOM 664 O O . GLU A 1 89 ? 4.977 -8.239 -30.230 1.00 75.38 89 GLU A O 1
ATOM 669 N N . GLU A 1 90 ? 3.349 -6.690 -30.169 1.00 69.56 90 GLU A N 1
ATOM 670 C CA . GLU A 1 90 ? 3.324 -6.602 -28.716 1.00 69.56 90 GLU A CA 1
ATOM 671 C C . GLU A 1 90 ? 2.653 -7.852 -28.142 1.00 69.56 90 GLU A C 1
ATOM 673 O O . GLU A 1 90 ? 1.545 -8.231 -28.529 1.00 69.56 90 GLU A O 1
ATOM 678 N N . LYS A 1 91 ? 3.320 -8.500 -27.188 1.00 68.88 91 LYS A N 1
ATOM 679 C CA . LYS A 1 91 ? 2.737 -9.600 -26.421 1.00 68.88 91 LYS A CA 1
ATOM 680 C C . LYS A 1 91 ? 2.622 -9.190 -24.970 1.00 68.88 91 LYS A C 1
ATOM 682 O O . LYS A 1 91 ? 3.573 -8.674 -24.387 1.00 68.88 91 LYS A O 1
ATOM 687 N N . SER A 1 92 ? 1.464 -9.476 -24.377 1.00 68.31 92 SER A N 1
ATOM 688 C CA . SER A 1 92 ? 1.328 -9.412 -22.929 1.00 68.31 92 SER A CA 1
ATOM 689 C C . SER A 1 92 ? 2.285 -10.431 -22.324 1.00 68.31 92 SER A C 1
ATOM 691 O O . SER A 1 92 ? 2.149 -11.638 -22.533 1.00 68.31 92 SER A O 1
ATOM 693 N N . MET A 1 93 ? 3.292 -9.930 -21.622 1.00 64.50 93 MET A N 1
ATOM 694 C CA . MET A 1 93 ? 4.142 -10.758 -20.792 1.00 64.50 93 MET A CA 1
ATOM 695 C C . MET A 1 93 ? 3.609 -10.685 -19.368 1.00 64.50 93 MET A C 1
ATOM 697 O O . MET A 1 93 ? 3.503 -9.578 -18.830 1.00 64.50 93 MET A O 1
ATOM 701 N N . PRO A 1 94 ? 3.298 -11.823 -18.727 1.00 61.81 94 PRO A N 1
ATOM 702 C CA . PRO A 1 94 ? 3.028 -11.807 -17.306 1.00 61.81 94 PRO A CA 1
ATOM 703 C C . PRO A 1 94 ? 4.289 -11.293 -16.612 1.00 61.81 94 PRO A C 1
ATOM 705 O O . PRO A 1 94 ? 5.354 -11.911 -16.671 1.00 61.81 94 PRO A O 1
ATOM 708 N N . ARG A 1 95 ? 4.183 -10.130 -15.966 1.00 61.50 95 ARG A N 1
ATOM 709 C CA . ARG A 1 95 ? 5.142 -9.761 -14.928 1.00 61.50 95 ARG A CA 1
ATOM 710 C C . ARG A 1 95 ? 4.971 -10.833 -13.854 1.00 61.50 95 ARG A C 1
ATOM 712 O O . ARG A 1 95 ? 3.830 -11.153 -13.520 1.00 61.50 95 ARG A O 1
ATOM 719 N N . GLU A 1 96 ? 6.064 -11.437 -13.376 1.00 58.00 96 GLU A N 1
ATOM 720 C CA . GLU A 1 96 ? 5.982 -12.390 -12.259 1.00 58.00 96 GLU A CA 1
ATOM 721 C C . GLU A 1 96 ? 5.056 -11.807 -11.180 1.00 58.00 96 GLU A C 1
ATOM 723 O O . GLU A 1 96 ? 5.109 -10.596 -10.968 1.00 58.00 96 GLU A O 1
ATOM 728 N N . ASN A 1 97 ? 4.203 -12.640 -10.562 1.00 53.66 97 ASN A N 1
ATOM 729 C CA . ASN A 1 97 ? 3.050 -12.300 -9.698 1.00 53.66 97 ASN A CA 1
ATOM 730 C C . ASN A 1 97 ? 3.372 -11.486 -8.419 1.00 53.66 97 ASN A C 1
ATOM 732 O O . ASN A 1 97 ? 2.740 -11.649 -7.377 1.00 53.66 97 ASN A O 1
ATOM 736 N N . LYS A 1 98 ? 4.378 -10.623 -8.449 1.00 69.50 98 LYS A N 1
ATOM 737 C CA . LYS A 1 98 ? 4.848 -9.795 -7.358 1.00 69.50 98 LYS A CA 1
ATOM 738 C C . LYS A 1 98 ? 4.635 -8.339 -7.753 1.00 69.50 98 LYS A C 1
ATOM 740 O O . LYS A 1 98 ? 5.348 -7.777 -8.581 1.00 69.50 98 LYS A O 1
ATOM 745 N N . SER A 1 99 ? 3.608 -7.745 -7.159 1.00 81.81 99 SER A N 1
ATOM 746 C CA . SER A 1 99 ? 3.418 -6.297 -7.174 1.00 81.81 99 SER A CA 1
ATOM 747 C C . SER A 1 99 ? 4.276 -5.688 -6.075 1.00 81.81 99 SER A C 1
ATOM 749 O O . SER A 1 99 ? 4.320 -6.225 -4.972 1.00 81.81 99 SER A O 1
ATOM 751 N N . TYR A 1 100 ? 4.938 -4.577 -6.372 1.00 88.62 100 TYR A N 1
ATOM 752 C CA . TYR A 1 100 ? 5.760 -3.845 -5.415 1.00 88.62 100 TYR A CA 1
ATOM 753 C C . TYR A 1 100 ? 5.415 -2.365 -5.474 1.00 88.62 100 TYR A C 1
ATOM 755 O O . TYR A 1 100 ? 4.980 -1.865 -6.516 1.00 88.62 100 TYR A O 1
ATOM 763 N N . ALA A 1 101 ? 5.680 -1.645 -4.388 1.00 90.44 101 ALA A N 1
ATOM 764 C CA . ALA A 1 101 ? 5.589 -0.198 -4.416 1.00 90.44 101 ALA A CA 1
ATOM 765 C C . ALA A 1 101 ? 6.592 0.394 -5.422 1.00 90.44 101 ALA A C 1
ATOM 767 O O . ALA A 1 101 ? 7.784 0.061 -5.428 1.00 90.44 101 ALA A O 1
ATOM 768 N N . ALA A 1 102 ? 6.099 1.281 -6.288 1.00 87.88 102 ALA A N 1
ATOM 769 C CA . ALA A 1 102 ? 6.911 1.897 -7.322 1.00 87.88 102 ALA A CA 1
ATOM 770 C C . ALA A 1 102 ? 7.968 2.820 -6.707 1.00 87.88 102 ALA A C 1
ATOM 772 O O . ALA A 1 102 ? 7.693 3.624 -5.819 1.00 87.88 102 ALA A O 1
ATOM 773 N N . SER A 1 103 ? 9.191 2.759 -7.227 1.00 82.94 103 SER A N 1
ATOM 774 C CA . SER A 1 103 ? 10.329 3.486 -6.664 1.00 82.94 103 SER A CA 1
ATOM 775 C C . SER A 1 103 ? 10.237 5.007 -6.712 1.00 82.94 103 SER A C 1
ATOM 777 O O . SER A 1 103 ? 11.010 5.669 -6.026 1.00 82.94 103 SER A O 1
ATOM 779 N N . PHE A 1 104 ? 9.392 5.537 -7.596 1.00 82.94 104 PHE A N 1
ATOM 780 C CA . PHE A 1 104 ? 9.142 6.967 -7.763 1.00 82.94 104 PHE A CA 1
ATOM 781 C C . PHE A 1 104 ? 7.994 7.466 -6.880 1.00 82.94 104 PHE A C 1
ATOM 783 O O . PHE A 1 104 ? 7.761 8.670 -6.831 1.00 82.94 104 PHE A O 1
ATOM 790 N N . SER A 1 105 ? 7.238 6.560 -6.246 1.00 89.69 105 SER A N 1
ATOM 791 C CA . SER A 1 105 ? 6.105 6.941 -5.411 1.00 89.69 105 SER A CA 1
ATOM 792 C C . SER A 1 105 ? 6.602 7.737 -4.213 1.00 89.69 105 SER A C 1
ATOM 794 O O . SER A 1 105 ? 7.556 7.330 -3.546 1.00 89.69 105 SER A O 1
ATOM 796 N N . SER A 1 106 ? 5.950 8.865 -3.943 1.00 91.19 106 SER A N 1
ATOM 797 C CA . SER A 1 106 ? 6.225 9.664 -2.755 1.00 91.19 106 SER A CA 1
ATOM 798 C C . SER A 1 106 ? 6.043 8.819 -1.497 1.00 91.19 106 SER A C 1
ATOM 800 O O . SER A 1 106 ? 5.115 8.014 -1.403 1.00 91.19 106 SER A O 1
ATOM 802 N N . LEU A 1 107 ? 6.947 9.018 -0.545 1.00 91.38 107 LEU A N 1
ATOM 803 C CA . LEU A 1 107 ? 6.892 8.405 0.774 1.00 91.38 107 LEU A CA 1
ATOM 804 C C . LEU A 1 107 ? 6.171 9.348 1.730 1.00 91.38 107 LEU A C 1
ATOM 806 O O . LEU A 1 107 ? 6.261 10.567 1.577 1.00 91.38 107 LEU A O 1
ATOM 810 N N . GLY A 1 108 ? 5.479 8.786 2.711 1.00 91.62 108 GLY A N 1
ATOM 811 C CA . GLY A 1 108 ? 5.096 9.541 3.896 1.00 91.62 108 GLY A CA 1
ATOM 812 C C . GLY A 1 108 ? 6.146 9.469 5.011 1.00 91.62 108 GLY A C 1
ATOM 813 O O . GLY A 1 108 ? 7.324 9.222 4.738 1.00 91.62 108 GLY A O 1
ATOM 814 N N . PRO A 1 109 ? 5.697 9.601 6.274 1.00 92.62 109 PRO A N 1
ATOM 815 C CA . PRO A 1 109 ? 4.405 10.193 6.639 1.00 92.62 109 PRO A CA 1
ATOM 816 C C . PRO A 1 109 ? 4.332 11.671 6.214 1.00 92.62 109 PRO A C 1
ATOM 818 O O . PRO A 1 109 ? 5.279 12.210 5.643 1.00 92.62 109 PRO A O 1
ATOM 821 N N . ASN A 1 110 ? 3.204 12.339 6.455 1.00 90.50 110 ASN A N 1
ATOM 822 C CA . ASN A 1 110 ? 3.173 13.797 6.323 1.00 90.50 110 ASN A CA 1
ATOM 823 C C . ASN A 1 110 ? 3.940 14.459 7.490 1.00 90.50 110 ASN A C 1
ATOM 825 O O . ASN A 1 110 ? 4.400 13.779 8.407 1.00 90.50 110 ASN A O 1
ATOM 829 N N . SER A 1 111 ? 4.068 15.788 7.476 1.00 85.06 111 SER A N 1
ATOM 830 C CA . SER A 1 111 ? 4.789 16.541 8.518 1.00 85.06 111 SER A CA 1
ATOM 831 C C . SER A 1 111 ? 4.216 16.367 9.931 1.00 85.06 111 SER A C 1
ATOM 833 O O . SER A 1 111 ? 4.949 16.502 10.903 1.00 85.06 111 SER A O 1
ATOM 835 N N . GLY A 1 112 ? 2.927 16.031 10.049 1.00 87.88 112 GLY A N 1
ATOM 836 C CA . GLY A 1 112 ? 2.260 15.718 11.317 1.00 87.88 112 GLY A CA 1
ATOM 837 C C . GLY A 1 112 ? 2.377 14.249 11.736 1.00 87.88 112 GLY A C 1
ATOM 838 O O . GLY A 1 112 ? 1.646 13.811 12.618 1.00 87.88 112 GLY A O 1
ATOM 839 N N . LEU A 1 113 ? 3.236 13.461 11.078 1.00 90.81 113 LEU A N 1
ATOM 840 C CA . LEU A 1 113 ? 3.427 12.026 11.324 1.00 90.81 113 LEU A CA 1
ATOM 841 C C . LEU A 1 113 ? 2.163 11.172 11.110 1.00 90.81 113 LEU A C 1
ATOM 843 O O . LEU A 1 113 ? 2.069 10.024 11.560 1.00 90.81 113 LEU A O 1
ATOM 847 N N . HIS A 1 114 ? 1.202 11.687 10.341 1.00 93.06 114 HIS A N 1
ATOM 848 C CA . HIS A 1 114 ? 0.062 10.909 9.879 1.00 93.06 114 HIS A CA 1
ATOM 849 C C . HIS A 1 114 ? 0.455 10.037 8.690 1.00 93.06 114 HIS A C 1
ATOM 851 O O . HIS A 1 114 ? 1.144 10.478 7.761 1.00 93.06 114 HIS A O 1
ATOM 857 N N . LEU A 1 115 ? -0.022 8.791 8.704 1.00 96.06 115 LEU A N 1
ATOM 858 C CA . LEU A 1 115 ? 0.244 7.844 7.633 1.00 96.06 115 LEU A CA 1
ATOM 859 C C . LEU A 1 115 ? -0.335 8.327 6.297 1.00 96.06 115 LEU A C 1
ATOM 861 O O . LEU A 1 115 ? -1.550 8.454 6.126 1.00 96.06 115 LEU A O 1
ATOM 865 N N . VAL A 1 116 ? 0.573 8.517 5.342 1.00 95.00 116 VAL A N 1
ATOM 866 C CA . VAL A 1 116 ? 0.319 8.666 3.908 1.00 95.00 116 VAL A CA 1
ATOM 867 C C . VAL A 1 116 ? 1.395 7.878 3.134 1.00 95.00 116 VAL A C 1
ATOM 869 O O . VAL A 1 116 ? 2.481 7.682 3.677 1.00 95.00 116 VAL A O 1
ATOM 872 N N . PRO A 1 117 ? 1.141 7.422 1.892 1.00 96.25 117 PRO A N 1
ATOM 873 C CA . PRO A 1 117 ? -0.164 7.384 1.229 1.00 96.25 117 PRO A CA 1
ATOM 874 C C . PRO A 1 117 ? -1.156 6.496 1.996 1.00 96.25 117 PRO A C 1
ATOM 876 O O . PRO A 1 117 ? -0.760 5.639 2.776 1.00 96.25 117 PRO A O 1
ATOM 879 N N . ARG A 1 118 ? -2.463 6.702 1.799 1.00 96.44 118 ARG A N 1
ATOM 880 C CA . ARG A 1 118 ? -3.497 5.922 2.507 1.00 96.44 118 ARG A CA 1
ATOM 881 C C . ARG A 1 118 ? -3.684 4.523 1.907 1.00 96.44 118 ARG A C 1
ATOM 883 O O . ARG A 1 118 ? -3.869 3.547 2.631 1.00 96.44 118 ARG A O 1
ATOM 890 N N . ILE A 1 119 ? -3.603 4.415 0.583 1.00 97.69 119 ILE A N 1
ATOM 891 C CA . ILE A 1 119 ? -3.822 3.184 -0.185 1.00 97.69 119 ILE A CA 1
ATOM 892 C C . ILE A 1 119 ? -2.992 3.214 -1.473 1.00 97.69 119 ILE A C 1
ATOM 894 O O . ILE A 1 119 ? -2.664 4.295 -1.966 1.00 97.69 119 ILE A O 1
ATOM 898 N N . SER A 1 120 ? -2.670 2.044 -2.019 1.00 97.00 120 SER A N 1
ATOM 899 C CA . SER A 1 120 ? -1.950 1.882 -3.284 1.00 97.00 120 SER A CA 1
ATOM 900 C C . SER A 1 120 ? -2.833 1.266 -4.372 1.00 97.00 120 SER A C 1
ATOM 902 O O . SER A 1 120 ? -3.765 0.511 -4.099 1.00 97.00 120 SER A O 1
ATOM 904 N N . ALA A 1 121 ? -2.505 1.564 -5.627 1.00 96.19 121 ALA A N 1
ATOM 905 C CA . ALA A 1 121 ? -3.103 0.964 -6.817 1.00 96.19 121 ALA A CA 1
ATOM 906 C C . ALA A 1 121 ? -2.037 0.767 -7.902 1.00 96.19 121 ALA A C 1
ATOM 908 O O . ALA A 1 121 ? -0.906 1.240 -7.771 1.00 96.19 121 ALA A O 1
ATOM 909 N N . LEU A 1 122 ? -2.404 0.100 -8.998 1.00 92.62 122 LEU A N 1
ATOM 910 C CA . LEU A 1 122 ? -1.542 -0.007 -10.172 1.00 92.62 122 LEU A CA 1
ATOM 911 C C . LEU A 1 122 ? -1.181 1.383 -10.709 1.00 92.62 122 LEU A C 1
ATOM 913 O O . LEU A 1 122 ? -2.026 2.267 -10.796 1.00 92.62 122 LEU A O 1
ATOM 917 N N . GLY A 1 123 ? 0.093 1.597 -11.019 1.00 91.19 123 GLY A N 1
ATOM 918 C CA . GLY A 1 123 ? 0.589 2.902 -11.467 1.00 91.19 123 GLY A CA 1
ATOM 919 C C . GLY A 1 123 ? 1.900 2.838 -12.233 1.00 91.19 123 GLY A C 1
ATOM 920 O O . GLY A 1 123 ? 2.462 3.873 -12.555 1.00 91.19 123 GLY A O 1
ATOM 921 N N . ASP A 1 124 ? 2.411 1.645 -12.517 1.00 86.88 124 ASP A N 1
ATOM 922 C CA . ASP A 1 124 ? 3.624 1.438 -13.303 1.00 86.88 124 ASP A CA 1
ATOM 923 C C . ASP A 1 124 ? 3.266 0.615 -14.541 1.00 86.88 124 ASP A C 1
ATOM 925 O O . ASP A 1 124 ? 2.542 -0.373 -14.417 1.00 86.88 124 ASP A O 1
ATOM 929 N N . ASN A 1 125 ? 3.754 1.024 -15.715 1.00 83.94 125 ASN A N 1
ATOM 930 C CA . ASN A 1 125 ? 3.436 0.405 -17.009 1.00 83.94 125 ASN A CA 1
ATOM 931 C C . ASN A 1 125 ? 1.926 0.214 -17.251 1.00 83.94 125 ASN A C 1
ATOM 933 O O . ASN A 1 125 ? 1.462 -0.863 -17.623 1.00 83.94 125 ASN A O 1
ATOM 937 N N . VAL A 1 126 ? 1.148 1.275 -17.046 1.00 88.69 126 VAL A N 1
ATOM 938 C CA . VAL A 1 126 ? -0.300 1.288 -17.272 1.00 88.69 126 VAL A CA 1
ATOM 939 C C . VAL A 1 126 ? -0.579 1.615 -18.732 1.00 88.69 126 VAL A C 1
ATOM 941 O O . VAL A 1 126 ? -0.292 2.728 -19.173 1.00 88.69 126 VAL A O 1
ATOM 944 N N . ASN A 1 127 ? -1.146 0.663 -19.475 1.00 90.44 127 ASN A N 1
ATOM 945 C CA . ASN A 1 127 ? -1.633 0.910 -20.830 1.00 90.44 127 ASN A CA 1
ATOM 946 C C . ASN A 1 127 ? -2.973 1.647 -20.773 1.00 90.44 127 ASN A C 1
ATOM 948 O O . ASN A 1 127 ? -3.935 1.138 -20.196 1.00 90.44 127 ASN A O 1
ATOM 952 N N . SER A 1 128 ? -3.040 2.838 -21.354 1.00 94.19 128 SER A N 1
ATOM 953 C CA . SER A 1 128 ? -4.267 3.631 -21.401 1.00 94.19 128 SER A CA 1
ATOM 954 C C . SER A 1 128 ? -4.314 4.504 -22.651 1.00 94.19 128 SER A C 1
ATOM 956 O O . SER A 1 128 ? -3.382 4.530 -23.457 1.00 94.19 128 SER A O 1
ATOM 958 N N . THR A 1 129 ? -5.423 5.212 -22.833 1.00 95.50 129 THR A N 1
ATOM 959 C CA . THR A 1 129 ? -5.639 6.090 -23.979 1.00 95.50 129 THR A CA 1
ATOM 960 C C . THR A 1 129 ? -4.707 7.299 -23.948 1.00 95.50 129 THR A C 1
ATOM 962 O O . THR A 1 129 ? -4.610 7.992 -22.934 1.00 95.50 129 THR A O 1
ATOM 965 N N . ILE A 1 130 ? -4.099 7.608 -25.089 1.00 93.56 130 ILE A N 1
ATOM 966 C CA . ILE A 1 130 ? -3.303 8.818 -25.338 1.00 93.56 130 ILE A CA 1
ATOM 967 C C . ILE A 1 130 ? -3.816 9.517 -26.610 1.00 93.56 130 ILE A C 1
ATOM 969 O O . ILE A 1 130 ? -4.563 8.913 -27.383 1.00 93.56 130 ILE A O 1
ATOM 973 N N . PRO A 1 131 ? -3.459 10.789 -26.878 1.00 96.44 131 PRO A N 1
ATOM 974 C CA . PRO A 1 131 ? -3.881 11.471 -28.101 1.00 96.44 131 PRO A CA 1
ATOM 975 C C . PRO A 1 131 ? -3.618 10.649 -29.371 1.00 96.44 131 PRO A C 1
ATOM 977 O O . PRO A 1 131 ? -2.550 10.060 -29.521 1.00 96.44 131 PRO A O 1
ATOM 980 N N . ARG A 1 132 ? -4.551 10.666 -30.334 1.00 95.44 132 ARG A N 1
ATOM 981 C CA . ARG A 1 132 ? -4.438 9.886 -31.588 1.00 95.44 132 ARG A CA 1
ATOM 982 C C . ARG A 1 132 ? -3.134 10.136 -32.346 1.00 95.44 132 ARG A C 1
ATOM 984 O O . ARG A 1 132 ? -2.542 9.195 -32.858 1.00 95.44 132 ARG A O 1
ATOM 991 N N . ARG A 1 133 ? -2.652 11.386 -32.352 1.00 94.69 133 ARG A N 1
ATOM 992 C CA . ARG A 1 133 ? -1.363 11.771 -32.962 1.00 94.69 133 ARG A CA 1
ATOM 993 C C . ARG A 1 133 ? -0.138 11.097 -32.322 1.00 94.69 133 ARG A C 1
ATOM 995 O O . ARG A 1 133 ? 0.945 11.186 -32.878 1.00 94.69 133 ARG A O 1
ATOM 1002 N N . LEU A 1 134 ? -0.307 10.486 -31.148 1.00 87.00 134 LEU A N 1
ATOM 1003 C CA . LEU A 1 134 ? 0.719 9.762 -30.397 1.00 87.00 134 LEU A CA 1
ATOM 1004 C C . LEU A 1 13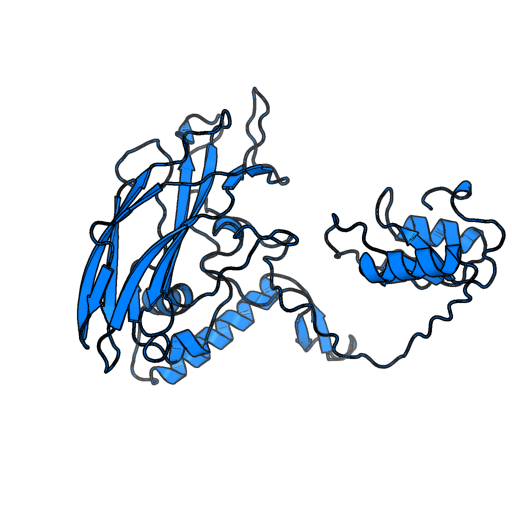4 ? 0.495 8.239 -30.395 1.00 87.00 134 LEU A C 1
ATOM 1006 O O . LEU A 1 134 ? 1.254 7.543 -29.736 1.00 87.00 134 LEU A O 1
ATOM 1010 N N . GLY A 1 135 ? -0.522 7.717 -31.097 1.00 87.38 135 GLY A N 1
ATOM 1011 C CA . GLY A 1 135 ? -0.764 6.269 -31.205 1.00 87.38 135 GLY A CA 1
ATOM 1012 C C . GLY A 1 135 ? -2.050 5.748 -30.552 1.00 87.38 135 GLY A C 1
ATOM 1013 O O . GLY A 1 135 ? -2.304 4.552 -30.603 1.00 87.38 135 GLY A O 1
ATOM 1014 N N . SER A 1 136 ? -2.912 6.617 -30.007 1.00 90.50 136 SER A N 1
ATOM 1015 C CA . SER A 1 136 ? -4.211 6.287 -29.366 1.00 90.50 136 SER A CA 1
ATOM 1016 C C . SER A 1 136 ? -4.138 5.493 -28.056 1.00 90.50 136 SER A C 1
ATOM 1018 O O . SER A 1 136 ? -4.934 5.762 -27.161 1.00 90.50 136 SER A O 1
ATOM 1020 N N . TYR A 1 137 ? -3.183 4.577 -27.910 1.00 91.31 137 TYR A N 1
ATOM 1021 C CA . TYR A 1 137 ? -2.878 3.850 -26.679 1.00 91.31 137 TYR A CA 1
ATOM 1022 C C . TYR A 1 137 ? -1.385 3.917 -26.392 1.00 91.31 137 TYR A C 1
ATOM 1024 O O . TYR A 1 137 ? -0.570 4.019 -27.308 1.00 91.31 137 TYR A O 1
ATOM 1032 N N . GLY A 1 138 ? -1.027 3.873 -25.118 1.00 86.00 138 GLY A N 1
ATOM 1033 C CA . GLY A 1 138 ? 0.363 3.805 -24.716 1.00 86.00 138 GLY A CA 1
ATOM 1034 C C . GLY A 1 138 ? 0.525 3.532 -23.234 1.00 86.00 138 GLY A C 1
ATOM 1035 O O . GLY A 1 138 ? -0.391 3.717 -22.430 1.00 86.00 138 GLY A O 1
ATOM 1036 N N . PHE A 1 139 ? 1.733 3.108 -22.882 1.00 86.81 139 PHE A N 1
ATOM 1037 C CA . PHE A 1 139 ? 2.117 2.831 -21.509 1.00 86.81 139 PHE A CA 1
ATOM 1038 C C . PHE A 1 139 ? 2.613 4.102 -20.819 1.00 86.81 139 PHE A C 1
ATOM 1040 O O . PHE A 1 139 ? 3.502 4.797 -21.315 1.00 86.81 139 PHE A O 1
ATOM 1047 N N . MET A 1 140 ? 2.063 4.387 -19.643 1.00 86.75 140 MET A N 1
ATOM 1048 C CA . MET A 1 140 ? 2.527 5.449 -18.754 1.00 86.75 140 MET A CA 1
ATOM 1049 C C . MET A 1 140 ? 2.752 4.917 -17.339 1.00 86.75 140 MET A C 1
ATOM 1051 O O . MET A 1 140 ? 2.257 3.857 -16.961 1.00 86.75 140 MET A O 1
ATOM 1055 N N . TYR A 1 141 ? 3.517 5.662 -16.549 1.00 84.94 141 TYR A N 1
ATOM 1056 C CA . TYR A 1 141 ? 3.790 5.361 -15.150 1.00 84.94 141 TYR A CA 1
ATOM 1057 C C . TYR A 1 141 ? 3.649 6.633 -14.311 1.00 84.94 141 TYR A C 1
ATOM 1059 O O . TYR A 1 141 ? 3.885 7.743 -14.790 1.00 84.94 141 TYR A O 1
ATOM 1067 N N . GLY A 1 142 ? 3.282 6.469 -13.047 1.00 87.75 142 GLY A N 1
ATOM 1068 C CA . GLY A 1 142 ? 3.091 7.551 -12.095 1.00 87.75 142 GLY A CA 1
ATOM 1069 C C . GLY A 1 142 ? 1.962 7.254 -11.117 1.00 87.75 142 GLY A C 1
ATOM 1070 O O . GLY A 1 142 ? 1.015 6.529 -11.421 1.00 87.75 142 GLY A O 1
ATOM 1071 N N . THR A 1 143 ? 2.010 7.895 -9.950 1.00 94.12 143 THR A N 1
ATOM 1072 C CA . THR A 1 143 ? 0.858 7.928 -9.034 1.00 94.12 143 THR A CA 1
ATOM 1073 C C . THR A 1 143 ? -0.360 8.579 -9.699 1.00 94.12 143 THR A C 1
ATOM 1075 O O . THR A 1 143 ? -1.485 8.198 -9.396 1.00 94.12 143 THR A O 1
ATOM 1078 N N . SER A 1 144 ? -0.150 9.453 -10.693 1.00 95.94 144 SER A N 1
ATOM 1079 C CA . SER A 1 144 ? -1.194 9.980 -11.582 1.00 95.94 144 SER A CA 1
ATOM 1080 C C . SER A 1 144 ? -1.982 8.902 -12.332 1.00 95.94 144 SER A C 1
ATOM 1082 O O . SER A 1 144 ? -3.115 9.170 -12.715 1.00 95.94 144 SER A O 1
ATOM 1084 N N . MET A 1 145 ? -1.424 7.704 -12.539 1.00 95.56 145 MET A N 1
ATOM 1085 C CA . MET A 1 145 ? -2.137 6.561 -13.123 1.00 95.56 145 MET A CA 1
ATOM 1086 C C . MET A 1 145 ? -2.838 5.721 -12.045 1.00 95.56 145 MET A C 1
ATOM 1088 O O . MET A 1 145 ? -3.914 5.184 -12.294 1.00 95.56 145 MET A O 1
ATOM 1092 N N . SER A 1 146 ? -2.298 5.679 -10.823 1.00 96.69 146 SER A N 1
ATOM 1093 C CA . SER A 1 146 ? -2.957 5.060 -9.662 1.00 96.69 146 SER A CA 1
ATOM 1094 C C . SER A 1 146 ? -4.206 5.815 -9.209 1.00 96.69 146 SER A C 1
ATOM 1096 O O . SER A 1 146 ? -5.204 5.194 -8.844 1.00 96.69 146 SER A O 1
ATOM 1098 N N . THR A 1 147 ? -4.187 7.149 -9.246 1.00 97.06 147 THR A N 1
ATOM 1099 C CA . THR A 1 147 ? -5.314 7.997 -8.832 1.00 97.06 147 THR A CA 1
ATOM 1100 C C . THR A 1 147 ? -6.627 7.681 -9.565 1.00 97.06 147 THR A C 1
ATOM 1102 O O . THR A 1 147 ? -7.613 7.414 -8.875 1.00 97.06 147 THR A O 1
ATOM 1105 N N . PRO A 1 148 ? -6.703 7.658 -10.913 1.00 97.31 148 PRO A N 1
ATOM 1106 C CA . PRO A 1 148 ? -7.944 7.331 -11.614 1.00 97.31 148 PRO A CA 1
ATOM 1107 C C . PRO A 1 148 ? -8.388 5.882 -11.384 1.00 97.31 148 PRO A C 1
ATOM 1109 O O . PRO A 1 148 ? -9.589 5.622 -11.370 1.00 97.31 148 PRO A O 1
ATOM 1112 N N . TYR A 1 149 ? -7.461 4.949 -11.133 1.00 97.25 149 TYR A N 1
ATOM 1113 C CA . TYR A 1 149 ? -7.818 3.575 -10.766 1.00 97.25 149 TYR A CA 1
ATOM 1114 C C . TYR A 1 149 ? -8.560 3.522 -9.422 1.00 97.25 149 TYR A C 1
ATOM 1116 O O . TYR A 1 149 ? -9.611 2.887 -9.307 1.00 97.25 149 TYR A O 1
ATOM 1124 N N . ILE A 1 150 ? -8.057 4.236 -8.408 1.00 97.94 150 ILE A N 1
ATOM 1125 C CA . ILE A 1 150 ? -8.747 4.376 -7.117 1.00 97.94 150 ILE A CA 1
ATOM 1126 C C . ILE A 1 150 ? -10.072 5.127 -7.281 1.00 97.94 150 ILE A C 1
ATOM 1128 O O . ILE A 1 150 ? -11.067 4.708 -6.699 1.00 97.94 150 ILE A O 1
ATOM 1132 N N . ALA A 1 151 ? -10.126 6.183 -8.096 1.00 97.12 151 ALA A N 1
ATOM 1133 C CA . ALA A 1 151 ? -11.363 6.926 -8.341 1.00 97.12 151 ALA A CA 1
ATOM 1134 C C . ALA A 1 151 ? -12.459 6.037 -8.958 1.00 97.12 151 ALA A C 1
ATOM 1136 O O . ALA A 1 151 ? -13.590 6.032 -8.474 1.00 97.12 151 ALA A O 1
ATOM 1137 N N . GLY A 1 152 ? -12.117 5.229 -9.967 1.00 97.19 152 GLY A N 1
ATOM 1138 C CA . GLY A 1 152 ? -13.029 4.234 -10.540 1.00 97.19 152 GLY A CA 1
ATOM 1139 C C . GLY A 1 152 ? -13.428 3.150 -9.534 1.00 97.19 152 GLY A C 1
ATOM 1140 O O . GLY A 1 152 ? -14.592 2.762 -9.476 1.00 97.19 152 GLY A O 1
ATOM 1141 N N . SER A 1 153 ? -12.493 2.716 -8.682 1.00 97.38 153 SER A N 1
ATOM 1142 C CA . SER A 1 153 ? -12.773 1.749 -7.611 1.00 97.38 153 SER A CA 1
ATOM 1143 C C . SER A 1 153 ? -13.766 2.301 -6.585 1.00 97.38 153 SER A C 1
ATOM 1145 O O . SER A 1 153 ? -14.719 1.619 -6.218 1.00 97.38 153 SER A O 1
ATOM 1147 N N . ILE A 1 154 ? -13.594 3.558 -6.167 1.00 95.88 154 ILE A N 1
ATOM 1148 C CA . ILE A 1 154 ? -14.536 4.257 -5.287 1.00 95.88 154 ILE A CA 1
ATOM 1149 C C . ILE A 1 154 ? -15.902 4.378 -5.964 1.00 95.88 154 ILE A C 1
ATOM 1151 O O . ILE A 1 154 ? -16.908 4.111 -5.318 1.00 95.88 154 ILE A O 1
ATOM 1155 N N . ALA A 1 155 ? -15.959 4.732 -7.251 1.00 95.00 155 ALA A N 1
ATOM 1156 C CA . ALA A 1 155 ? -17.223 4.838 -7.978 1.00 95.00 155 ALA A CA 1
ATOM 1157 C C . ALA A 1 155 ? -17.990 3.502 -8.005 1.00 95.00 155 ALA A C 1
ATOM 1159 O O . ALA A 1 155 ? -19.181 3.477 -7.710 1.00 95.00 155 ALA A O 1
ATOM 1160 N N . LEU A 1 156 ? -17.304 2.388 -8.281 1.00 95.94 156 LEU A N 1
ATOM 1161 C CA . LEU A 1 156 ? -17.901 1.048 -8.259 1.00 95.94 156 LEU A CA 1
ATOM 1162 C C . LEU A 1 156 ? -18.347 0.624 -6.854 1.00 95.94 156 LEU A C 1
ATOM 1164 O O . LEU A 1 156 ? -19.412 0.028 -6.702 1.00 95.94 156 LEU A O 1
ATOM 1168 N N . TYR A 1 157 ? -17.562 0.948 -5.826 1.00 95.12 157 TYR A N 1
ATOM 1169 C CA . TYR A 1 157 ? -17.951 0.693 -4.440 1.00 95.12 157 TYR A CA 1
ATOM 1170 C C . TYR A 1 157 ? -19.175 1.524 -4.027 1.00 95.12 157 TYR A C 1
ATOM 1172 O O . TYR A 1 157 ? -20.087 1.015 -3.390 1.00 95.12 157 TYR A O 1
ATOM 1180 N N . LEU A 1 158 ? -19.250 2.792 -4.430 1.00 93.50 158 LEU A N 1
ATOM 1181 C CA . LEU A 1 158 ? -20.421 3.634 -4.179 1.00 93.50 158 LEU A CA 1
ATOM 1182 C C . LEU A 1 158 ? -21.673 3.110 -4.893 1.00 93.50 158 LEU A C 1
ATOM 1184 O O . LEU A 1 158 ? -22.746 3.088 -4.292 1.00 93.50 158 LEU A O 1
ATOM 1188 N N . GLU A 1 159 ? -21.542 2.652 -6.141 1.00 93.75 159 GLU A N 1
ATOM 1189 C CA . GLU A 1 159 ? -22.647 2.031 -6.881 1.00 93.75 159 GLU A CA 1
ATOM 1190 C C . GLU A 1 159 ? -23.153 0.772 -6.154 1.00 93.75 159 GLU A C 1
ATOM 1192 O O . GLU A 1 159 ? -24.363 0.601 -6.001 1.00 93.75 159 GLU A O 1
ATOM 1197 N N . SER A 1 160 ? -22.252 -0.071 -5.627 1.00 93.44 160 SER A N 1
ATOM 1198 C CA . SER A 1 160 ? -22.635 -1.308 -4.925 1.00 93.44 160 SER A CA 1
ATOM 1199 C C . SER A 1 160 ? -23.359 -1.066 -3.595 1.00 93.44 160 SER A C 1
ATOM 1201 O O . SER A 1 160 ? -24.174 -1.890 -3.176 1.00 93.44 160 SER A O 1
ATOM 1203 N N . LEU A 1 161 ? -23.119 0.074 -2.940 1.00 90.00 161 LEU A N 1
ATOM 1204 C CA . LEU A 1 161 ? -23.846 0.481 -1.733 1.00 90.00 161 LEU A CA 1
ATOM 1205 C C . LEU A 1 161 ? -25.294 0.915 -2.028 1.00 90.00 161 LEU A C 1
ATOM 1207 O O . LEU A 1 161 ? -26.140 0.869 -1.126 1.00 90.00 161 LEU A O 1
ATOM 1211 N N . GLY A 1 162 ? -25.584 1.300 -3.273 1.00 86.81 162 GLY A N 1
ATOM 1212 C CA . GLY A 1 162 ? -26.852 1.872 -3.714 1.00 86.81 162 GLY A CA 1
ATOM 1213 C C . GLY A 1 162 ? -26.890 3.398 -3.572 1.00 86.81 162 GLY A C 1
ATOM 1214 O O . GLY A 1 162 ? -26.465 3.959 -2.563 1.00 86.81 162 GLY A O 1
ATOM 1215 N N . LYS A 1 163 ? -27.456 4.072 -4.583 1.00 72.25 163 LYS A N 1
ATOM 1216 C CA . LYS A 1 163 ? -27.400 5.538 -4.786 1.00 72.25 163 LYS A CA 1
ATOM 1217 C C . LYS A 1 163 ? -27.954 6.388 -3.633 1.00 72.25 163 LYS A C 1
ATOM 1219 O O . LYS A 1 163 ? -27.549 7.534 -3.475 1.00 72.25 163 LYS A O 1
ATOM 1224 N N . GLU A 1 164 ? -28.828 5.821 -2.805 1.00 66.88 164 GLU A N 1
ATOM 1225 C CA . GLU A 1 164 ? -29.436 6.508 -1.656 1.00 66.88 164 GLU A CA 1
ATOM 1226 C C . GLU A 1 164 ? -28.572 6.454 -0.380 1.00 66.88 164 GLU A C 1
ATOM 1228 O O . GLU A 1 164 ? -28.777 7.231 0.556 1.00 66.88 164 GLU A O 1
ATOM 1233 N N . LYS A 1 165 ? -27.578 5.555 -0.307 1.00 74.00 165 LYS A N 1
ATOM 1234 C CA . LYS A 1 165 ? -26.748 5.372 0.892 1.00 74.00 165 LYS A CA 1
ATOM 1235 C C . LYS A 1 165 ? -25.520 6.274 0.853 1.00 74.00 165 LYS A C 1
ATOM 1237 O O . LYS A 1 165 ? -24.432 5.865 0.451 1.00 74.00 165 LYS A O 1
ATOM 1242 N N . LYS A 1 166 ? -25.675 7.507 1.335 1.00 78.38 166 LYS A N 1
ATOM 1243 C CA . LYS A 1 166 ? -24.534 8.405 1.567 1.00 78.38 166 LYS A CA 1
ATOM 1244 C C . LYS A 1 166 ? -23.666 7.864 2.704 1.00 78.38 166 LYS A C 1
ATOM 1246 O O . LYS A 1 166 ? -24.160 7.642 3.807 1.00 78.38 166 LYS A O 1
ATOM 1251 N N . ARG A 1 167 ? -22.367 7.695 2.449 1.00 85.81 167 ARG A N 1
ATOM 1252 C CA . ARG A 1 167 ? -21.358 7.428 3.483 1.00 85.81 167 ARG A CA 1
ATOM 1253 C C . ARG A 1 167 ? -20.386 8.602 3.591 1.00 85.81 167 ARG A C 1
ATOM 1255 O O . ARG A 1 167 ? -20.053 9.192 2.561 1.00 85.81 167 ARG A O 1
ATOM 1262 N N . PRO A 1 168 ? -19.909 8.942 4.802 1.00 92.06 168 PRO A N 1
ATOM 1263 C CA . PRO A 1 168 ? -18.793 9.864 4.955 1.00 92.06 168 PRO A CA 1
ATOM 1264 C C . PRO A 1 168 ? -17.581 9.382 4.153 1.00 92.06 168 PRO A C 1
ATOM 1266 O O . PRO A 1 168 ? -17.322 8.179 4.088 1.00 92.06 168 PRO A O 1
ATOM 1269 N N . PHE A 1 169 ? -16.819 10.322 3.588 1.00 91.25 169 PHE A N 1
ATOM 1270 C CA . PHE A 1 169 ? -15.602 10.015 2.829 1.00 91.25 169 PHE A CA 1
ATOM 1271 C C . PHE A 1 169 ? -14.646 9.107 3.609 1.00 91.25 169 PHE A C 1
ATOM 1273 O O . PHE A 1 169 ? -14.093 8.166 3.048 1.00 91.25 169 PHE A O 1
ATOM 1280 N N . GLU A 1 170 ? -14.512 9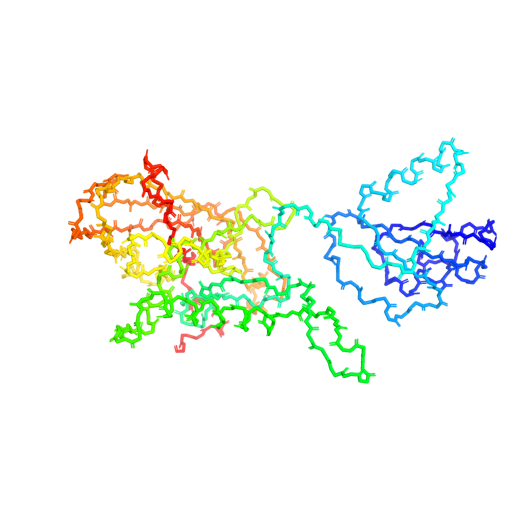.345 4.913 1.00 94.75 170 GLU A N 1
ATOM 1281 C CA . GLU A 1 170 ? -13.618 8.563 5.756 1.00 94.75 170 GLU A CA 1
ATOM 1282 C C . GLU A 1 170 ? -14.006 7.081 5.781 1.00 94.75 170 GLU A C 1
ATOM 1284 O O . GLU A 1 170 ? -13.177 6.247 5.446 1.00 94.75 170 GLU A O 1
ATOM 1289 N N . GLN A 1 171 ? -15.284 6.750 5.996 1.00 94.81 171 GLN A N 1
ATOM 1290 C CA . GLN A 1 171 ? -15.752 5.356 5.972 1.00 94.81 171 GLN A CA 1
ATOM 1291 C C . GLN A 1 171 ? -15.537 4.674 4.614 1.00 94.81 171 GLN A C 1
ATOM 1293 O O . GLN A 1 171 ? -15.330 3.461 4.544 1.00 94.81 171 GLN A O 1
ATOM 1298 N N . ILE A 1 172 ? -15.605 5.435 3.516 1.00 95.19 172 ILE A N 1
ATOM 1299 C CA . ILE A 1 172 ? -15.337 4.909 2.172 1.00 95.19 172 ILE A CA 1
ATOM 1300 C C . ILE A 1 172 ? -13.873 4.489 2.062 1.00 95.19 172 ILE A C 1
ATOM 1302 O O . ILE A 1 172 ? -13.583 3.378 1.613 1.00 95.19 172 ILE A O 1
ATOM 1306 N N . ILE A 1 173 ? -12.953 5.354 2.490 1.00 96.38 173 ILE A N 1
ATOM 1307 C CA . ILE A 1 173 ? -11.528 5.039 2.445 1.00 96.38 173 ILE A CA 1
ATOM 1308 C C . ILE A 1 173 ? -11.177 3.946 3.457 1.00 96.38 173 ILE A C 1
ATOM 1310 O O . ILE A 1 173 ? -10.430 3.039 3.103 1.00 96.38 173 ILE A O 1
ATOM 1314 N N . GLU A 1 174 ? -11.760 3.954 4.655 1.00 98.19 174 GLU A N 1
ATOM 1315 C CA . GLU A 1 174 ? -11.578 2.895 5.654 1.00 98.19 174 GLU A CA 1
ATOM 1316 C C . GLU A 1 174 ? -11.965 1.521 5.102 1.00 98.19 174 GLU A C 1
ATOM 1318 O O . GLU A 1 174 ? -11.190 0.571 5.218 1.00 98.19 174 GLU A O 1
ATOM 1323 N N . SER A 1 175 ? -13.098 1.435 4.399 1.00 97.00 175 SER A N 1
ATOM 1324 C CA . SER A 1 175 ? -13.546 0.198 3.746 1.00 97.00 175 SER A CA 1
ATOM 1325 C C . SER A 1 175 ? -12.528 -0.310 2.715 1.00 97.00 175 SER A C 1
ATOM 1327 O O . SER A 1 175 ? -12.287 -1.511 2.612 1.00 97.00 175 SER A O 1
ATOM 1329 N N . LEU A 1 176 ? -11.893 0.590 1.958 1.00 98.12 176 LEU A N 1
ATOM 1330 C CA . LEU A 1 176 ? -10.842 0.217 1.007 1.00 98.12 176 LEU A CA 1
ATOM 1331 C C . LEU A 1 176 ? -9.545 -0.195 1.722 1.00 98.12 176 LEU A C 1
ATOM 1333 O O . LEU A 1 176 ? -8.896 -1.155 1.310 1.00 98.12 176 LEU A O 1
ATOM 1337 N N . GLN A 1 177 ? -9.167 0.507 2.795 1.00 98.56 177 GLN A N 1
ATOM 1338 C CA . GLN A 1 177 ? -7.950 0.237 3.566 1.00 98.56 177 GLN A CA 1
ATOM 1339 C C . GLN A 1 177 ? -8.028 -1.103 4.315 1.00 98.56 177 GLN A C 1
ATOM 1341 O O . GLN A 1 177 ? -7.049 -1.843 4.315 1.00 98.56 177 GLN A O 1
ATOM 1346 N N . ASN A 1 178 ? -9.184 -1.456 4.890 1.00 98.56 178 ASN A N 1
ATOM 1347 C CA . ASN A 1 178 ? -9.373 -2.691 5.663 1.00 98.56 178 ASN A CA 1
ATOM 1348 C C . ASN A 1 178 ? -9.023 -3.967 4.877 1.00 98.56 178 ASN A C 1
ATOM 1350 O O . ASN A 1 178 ? -8.510 -4.920 5.466 1.00 98.56 178 ASN A O 1
ATOM 1354 N N . TYR A 1 179 ? -9.268 -3.973 3.565 1.00 98.06 179 TYR A N 1
ATOM 1355 C CA . TYR A 1 179 ? -9.050 -5.132 2.691 1.00 98.06 179 TYR A CA 1
ATOM 1356 C C . TYR A 1 179 ? -7.864 -4.972 1.742 1.00 98.06 179 TYR A C 1
ATOM 1358 O O . TYR A 1 179 ? -7.569 -5.878 0.964 1.00 98.06 179 TYR A O 1
ATOM 1366 N N . ALA A 1 180 ? -7.160 -3.842 1.795 1.00 98.00 180 ALA A N 1
ATOM 1367 C CA . ALA A 1 180 ? -5.979 -3.642 0.975 1.00 98.00 180 ALA A CA 1
ATOM 1368 C C . ALA A 1 180 ? -4.907 -4.704 1.283 1.00 98.00 180 ALA A C 1
ATOM 1370 O O . ALA A 1 180 ? -4.715 -5.144 2.424 1.00 98.00 180 ALA A O 1
ATOM 1371 N N . LEU A 1 181 ? -4.211 -5.136 0.232 1.00 96.50 181 LEU A N 1
ATOM 1372 C CA . LEU A 1 181 ? -3.220 -6.198 0.305 1.00 96.50 181 LEU A CA 1
ATOM 1373 C C . LEU A 1 181 ? -1.812 -5.594 0.306 1.00 96.50 181 LEU A C 1
ATOM 1375 O O . LEU A 1 181 ? -1.370 -5.083 -0.730 1.00 96.50 181 LEU A O 1
ATOM 1379 N N . PRO A 1 182 ? -1.083 -5.629 1.432 1.00 96.56 182 PRO A N 1
ATOM 1380 C CA . PRO A 1 182 ? 0.280 -5.140 1.456 1.00 96.56 182 PRO A CA 1
ATOM 1381 C C . PRO A 1 182 ? 1.211 -6.089 0.702 1.00 96.56 182 PRO A C 1
ATOM 1383 O O . PRO A 1 182 ? 1.029 -7.307 0.677 1.00 96.56 182 PRO A O 1
ATOM 1386 N N . SER A 1 183 ? 2.225 -5.500 0.088 1.00 94.38 183 SER A N 1
ATOM 1387 C CA . SER A 1 183 ? 3.251 -6.175 -0.691 1.00 94.38 183 SER A CA 1
ATOM 1388 C C . SER A 1 183 ? 4.566 -6.264 0.073 1.00 94.38 183 SER A C 1
ATOM 1390 O O . SER A 1 183 ? 4.877 -5.432 0.933 1.00 94.38 183 SER A O 1
ATOM 1392 N N . ASN A 1 184 ? 5.356 -7.279 -0.267 1.00 93.50 184 ASN A N 1
ATOM 1393 C CA . ASN A 1 184 ? 6.749 -7.332 0.144 1.00 93.50 184 ASN A CA 1
ATOM 1394 C C . ASN A 1 184 ? 7.555 -6.245 -0.559 1.00 93.50 184 ASN A C 1
ATOM 1396 O O . ASN A 1 184 ? 7.178 -5.727 -1.610 1.00 93.50 184 ASN A O 1
ATOM 1400 N N . LYS A 1 185 ? 8.710 -5.928 0.011 1.00 89.62 185 LYS A N 1
ATOM 1401 C CA . LYS A 1 185 ? 9.678 -5.048 -0.619 1.00 89.62 185 LYS A CA 1
ATOM 1402 C C . LYS A 1 185 ? 10.176 -5.677 -1.923 1.00 89.62 185 LYS A C 1
ATOM 1404 O O . LYS A 1 185 ? 10.479 -6.867 -1.972 1.00 89.62 185 LYS A O 1
ATOM 1409 N N . ALA A 1 186 ? 10.313 -4.863 -2.972 1.00 83.31 186 ALA A N 1
ATOM 1410 C CA . ALA A 1 186 ? 10.909 -5.302 -4.237 1.00 83.31 186 ALA A CA 1
ATOM 1411 C C . ALA A 1 186 ? 12.239 -6.037 -4.006 1.00 83.31 186 ALA A C 1
ATOM 1413 O O . ALA A 1 186 ? 13.118 -5.494 -3.333 1.00 83.31 186 ALA A O 1
ATOM 1414 N N . TYR A 1 187 ? 12.353 -7.243 -4.575 1.00 79.75 187 TYR A N 1
ATOM 1415 C CA . TYR A 1 187 ? 13.512 -8.143 -4.460 1.00 79.75 187 TYR A CA 1
ATOM 1416 C C . TYR A 1 187 ? 13.826 -8.631 -3.036 1.00 79.75 187 TYR A C 1
ATOM 1418 O O . TYR A 1 187 ? 14.933 -9.078 -2.757 1.00 79.75 187 TYR A O 1
ATOM 1426 N N . SER A 1 188 ? 12.848 -8.586 -2.132 1.00 83.69 188 SER A N 1
ATOM 1427 C CA . SER A 1 188 ? 12.975 -9.056 -0.755 1.00 83.69 188 SER A CA 1
ATOM 1428 C C . SER A 1 188 ? 11.745 -9.865 -0.337 1.00 83.69 188 SER A C 1
ATOM 1430 O O . SER A 1 188 ? 10.654 -9.724 -0.890 1.00 83.69 188 SER A O 1
ATOM 1432 N N . ASN A 1 189 ? 11.926 -10.739 0.653 1.00 87.56 189 ASN A N 1
ATOM 1433 C CA . ASN A 1 189 ? 10.830 -11.474 1.290 1.00 87.56 189 ASN A CA 1
ATOM 1434 C C . ASN A 1 189 ? 10.251 -10.733 2.504 1.00 87.56 189 ASN A C 1
ATOM 1436 O O . ASN A 1 189 ? 9.293 -11.210 3.107 1.00 87.56 189 ASN A O 1
ATOM 1440 N N . SER A 1 190 ? 10.825 -9.586 2.869 1.00 92.19 190 SER A N 1
ATOM 1441 C CA . SER A 1 190 ? 10.338 -8.757 3.967 1.00 92.19 190 SER A CA 1
ATOM 1442 C C . SER A 1 190 ? 9.169 -7.890 3.516 1.00 92.19 190 SER A C 1
ATOM 1444 O O . SER A 1 190 ? 9.184 -7.335 2.416 1.00 92.19 190 SER A O 1
ATOM 1446 N N . LEU A 1 191 ? 8.182 -7.730 4.394 1.00 95.62 191 LEU A N 1
ATOM 1447 C CA . LEU A 1 191 ? 7.041 -6.849 4.182 1.00 95.62 191 LEU A CA 1
ATOM 1448 C C . LEU A 1 191 ? 7.501 -5.394 4.018 1.00 95.62 191 LEU A C 1
ATOM 1450 O O . LEU A 1 191 ? 8.302 -4.905 4.821 1.00 95.62 191 LEU A O 1
ATOM 1454 N N . ASP A 1 192 ? 7.001 -4.708 2.988 1.00 95.44 192 ASP A N 1
ATOM 1455 C CA . ASP A 1 192 ? 7.337 -3.302 2.758 1.00 95.44 192 ASP A CA 1
ATOM 1456 C C . ASP A 1 192 ? 6.626 -2.395 3.778 1.00 95.44 192 ASP A C 1
ATOM 1458 O O . ASP A 1 192 ? 5.554 -2.721 4.297 1.00 95.44 192 ASP A O 1
ATOM 1462 N N . THR A 1 193 ? 7.224 -1.247 4.082 1.00 96.19 193 THR A N 1
ATOM 1463 C CA . THR A 1 193 ? 6.704 -0.312 5.082 1.00 96.19 193 THR A CA 1
ATOM 1464 C C . THR A 1 193 ? 5.400 0.347 4.622 1.00 96.19 193 THR A C 1
ATOM 1466 O O . THR A 1 193 ? 5.316 0.789 3.468 1.00 96.19 193 THR A O 1
ATOM 1469 N N . PRO A 1 194 ? 4.391 0.509 5.506 1.00 97.50 194 PRO A N 1
ATOM 1470 C CA . PRO A 1 194 ? 3.201 1.302 5.201 1.00 97.50 194 PRO A CA 1
ATOM 1471 C C . PRO A 1 194 ? 3.527 2.725 4.740 1.00 97.50 194 PRO A C 1
ATOM 1473 O O . PRO A 1 194 ? 2.784 3.301 3.958 1.00 97.50 194 PRO A O 1
ATOM 1476 N N . ILE A 1 195 ? 4.675 3.280 5.130 1.00 95.81 195 ILE A N 1
ATOM 1477 C CA . ILE A 1 195 ? 5.131 4.604 4.678 1.00 95.81 195 ILE A CA 1
ATOM 1478 C C . ILE A 1 195 ? 5.285 4.684 3.151 1.00 95.81 195 ILE A C 1
ATOM 1480 O O . ILE A 1 195 ? 5.184 5.759 2.558 1.00 95.81 195 ILE A O 1
ATOM 1484 N N . ARG A 1 196 ? 5.524 3.542 2.500 1.00 94.44 196 ARG A N 1
ATOM 1485 C CA . ARG A 1 196 ? 5.708 3.439 1.052 1.00 94.44 196 ARG A CA 1
ATOM 1486 C C . ARG A 1 196 ? 4.439 3.001 0.319 1.00 94.44 196 ARG A C 1
ATOM 1488 O O . ARG A 1 196 ? 4.270 3.366 -0.840 1.00 94.44 196 ARG A O 1
ATOM 1495 N N . GLN A 1 197 ? 3.564 2.227 0.967 1.00 96.00 197 GLN A N 1
ATOM 1496 C CA . GLN A 1 197 ? 2.416 1.581 0.307 1.00 96.00 197 GLN A CA 1
ATOM 1497 C C . GLN A 1 197 ? 1.043 1.825 0.960 1.00 96.00 197 GLN A C 1
ATOM 1499 O O . GLN A 1 197 ? 0.022 1.356 0.449 1.00 96.00 197 GLN A O 1
ATOM 1504 N N . GLY A 1 198 ? 0.986 2.549 2.074 1.00 97.75 198 GLY A N 1
ATOM 1505 C CA . GLY A 1 198 ? -0.220 2.733 2.873 1.00 97.75 198 GLY A CA 1
ATOM 1506 C C . GLY A 1 198 ? -0.789 1.409 3.369 1.00 97.75 198 GLY A C 1
ATOM 1507 O O . GLY A 1 198 ? -0.057 0.512 3.790 1.00 97.75 198 GLY A O 1
ATOM 1508 N N . ALA A 1 199 ? -2.106 1.253 3.254 1.00 98.19 199 ALA A N 1
ATOM 1509 C CA . ALA A 1 199 ? -2.784 -0.007 3.544 1.00 98.19 199 ALA A CA 1
ATOM 1510 C C . ALA A 1 199 ? -2.405 -1.156 2.580 1.00 98.19 199 ALA A C 1
ATOM 1512 O O . ALA A 1 199 ? -2.639 -2.319 2.893 1.00 98.19 199 ALA A O 1
ATOM 1513 N N . GLY A 1 200 ? -1.777 -0.851 1.439 1.00 97.31 200 GLY A N 1
ATOM 1514 C CA . GLY A 1 200 ? -1.426 -1.814 0.395 1.00 97.31 200 GLY A CA 1
ATOM 1515 C C . GLY A 1 200 ? -2.241 -1.627 -0.886 1.00 97.31 200 GLY A C 1
ATOM 1516 O O . GLY A 1 200 ? -2.923 -0.617 -1.067 1.00 97.31 200 GLY A O 1
ATOM 1517 N N . MET A 1 201 ? -2.144 -2.598 -1.795 1.00 96.75 201 MET A N 1
ATOM 1518 C CA . MET A 1 201 ? -2.861 -2.622 -3.071 1.00 96.75 201 MET A CA 1
ATOM 1519 C C . MET A 1 201 ? -4.363 -2.810 -2.842 1.00 96.75 201 MET A C 1
ATOM 1521 O O . MET A 1 201 ? -4.772 -3.801 -2.235 1.00 96.75 201 MET A O 1
ATOM 1525 N N . VAL A 1 202 ? -5.182 -1.899 -3.365 1.00 97.94 202 VAL A N 1
ATOM 1526 C CA . VAL A 1 202 ? -6.649 -1.959 -3.276 1.00 97.94 202 VAL A CA 1
ATOM 1527 C C . VAL A 1 202 ? -7.207 -3.312 -3.744 1.00 97.94 202 VAL A C 1
ATOM 1529 O O . VAL A 1 202 ? -6.837 -3.809 -4.807 1.00 97.94 202 VAL A O 1
ATOM 1532 N N . GLN A 1 203 ? -8.118 -3.891 -2.957 1.00 97.62 203 GLN A N 1
ATOM 1533 C CA . GLN A 1 203 ? -8.850 -5.122 -3.280 1.00 97.62 203 GLN A CA 1
ATOM 1534 C C . GLN A 1 203 ? -10.346 -4.811 -3.372 1.00 97.62 203 GLN A C 1
ATOM 1536 O O . GLN A 1 203 ? -11.109 -5.039 -2.440 1.00 97.62 203 GLN A O 1
ATOM 1541 N N . LEU A 1 204 ? -10.772 -4.239 -4.503 1.00 97.56 204 LEU A N 1
ATOM 1542 C CA . LEU A 1 204 ? -12.139 -3.730 -4.660 1.00 97.56 204 LEU A CA 1
ATOM 1543 C C . LEU A 1 204 ? -13.214 -4.813 -4.474 1.00 97.56 204 LEU A C 1
ATOM 1545 O O . LEU A 1 204 ? -14.255 -4.544 -3.882 1.00 97.56 204 LEU A O 1
ATOM 1549 N N . TYR A 1 205 ? -12.963 -6.029 -4.966 1.00 97.12 205 TYR A N 1
ATOM 1550 C CA . TYR A 1 205 ? -13.892 -7.147 -4.798 1.00 97.12 205 TYR A CA 1
ATOM 1551 C C . TYR A 1 205 ? -14.128 -7.461 -3.315 1.00 97.12 205 TYR A C 1
ATOM 1553 O O . TYR A 1 205 ? -15.274 -7.573 -2.881 1.00 97.12 205 TYR A O 1
ATOM 1561 N N . ASP A 1 206 ? -13.057 -7.528 -2.523 1.00 97.06 206 ASP A N 1
ATOM 1562 C CA . ASP A 1 206 ? -13.155 -7.762 -1.084 1.00 97.06 206 ASP A CA 1
ATOM 1563 C C . ASP A 1 206 ? -13.837 -6.576 -0.391 1.00 97.06 206 ASP A C 1
ATOM 1565 O O . ASP A 1 206 ? -14.764 -6.772 0.386 1.00 97.06 206 ASP A O 1
ATOM 1569 N N . THR A 1 207 ? -13.499 -5.334 -0.752 1.00 96.50 207 THR A N 1
ATOM 1570 C CA . THR A 1 207 ? -14.187 -4.146 -0.218 1.00 96.50 207 THR A CA 1
ATOM 1571 C C . THR A 1 207 ? -15.703 -4.167 -0.456 1.00 96.50 207 THR A C 1
ATOM 1573 O O . THR A 1 207 ? -16.456 -3.718 0.404 1.00 96.50 207 THR A O 1
ATOM 1576 N N . ILE A 1 208 ? -16.169 -4.677 -1.602 1.00 95.75 208 ILE A N 1
ATOM 1577 C CA . ILE A 1 208 ? -17.603 -4.758 -1.929 1.00 95.75 208 ILE A CA 1
ATOM 1578 C C . ILE A 1 208 ? -18.286 -5.937 -1.225 1.00 95.75 208 ILE A C 1
ATOM 1580 O O . ILE A 1 208 ? -19.435 -5.818 -0.803 1.00 95.75 208 ILE A O 1
ATOM 1584 N N . THR A 1 209 ? -17.622 -7.091 -1.152 1.00 95.00 209 THR A N 1
ATOM 1585 C CA . THR A 1 209 ? -18.262 -8.354 -0.744 1.00 95.00 209 THR A CA 1
ATOM 1586 C C . THR A 1 209 ? -18.167 -8.642 0.749 1.00 95.00 209 THR A C 1
ATOM 1588 O O . THR A 1 209 ? -18.956 -9.429 1.273 1.00 95.00 209 THR A O 1
ATOM 1591 N N . GLN A 1 210 ? -17.220 -8.019 1.446 1.00 95.62 210 GLN A N 1
ATOM 1592 C CA . GLN A 1 210 ? -16.942 -8.299 2.847 1.00 95.62 210 GLN A CA 1
ATOM 1593 C C . GLN A 1 210 ? -17.687 -7.327 3.772 1.00 95.62 210 GLN A C 1
ATOM 1595 O O . GLN A 1 210 ? -17.821 -6.138 3.496 1.00 95.62 210 GLN A O 1
ATOM 1600 N N . GLY A 1 211 ? -18.191 -7.846 4.896 1.00 93.31 211 GLY A N 1
ATOM 1601 C CA . GLY A 1 211 ? -19.060 -7.098 5.814 1.00 93.31 211 GLY A CA 1
ATOM 1602 C C . GLY A 1 211 ? -18.364 -6.494 7.035 1.00 93.31 211 GLY A C 1
ATOM 1603 O O . GLY A 1 211 ? -19.009 -5.791 7.807 1.00 93.31 211 GLY A O 1
ATOM 1604 N N . VAL A 1 212 ? -17.081 -6.777 7.263 1.00 97.38 212 VAL A N 1
ATOM 1605 C CA . VAL A 1 212 ? -16.362 -6.264 8.440 1.00 97.38 212 VAL A CA 1
ATOM 1606 C C . VAL A 1 212 ? -15.836 -4.858 8.158 1.00 97.38 212 VAL A C 1
ATOM 1608 O O . VAL A 1 212 ? -15.299 -4.588 7.089 1.00 97.38 212 VAL A O 1
ATOM 1611 N N . HIS A 1 213 ? -15.986 -3.958 9.120 1.00 97.56 213 HIS A N 1
ATOM 1612 C CA . HIS A 1 213 ? -15.476 -2.593 9.049 1.00 97.56 213 HIS A CA 1
ATOM 1613 C C . HIS A 1 213 ? -14.653 -2.281 10.297 1.00 97.56 213 HIS A C 1
ATOM 1615 O O . HIS A 1 213 ? -15.088 -2.582 11.412 1.00 97.56 213 HIS A O 1
ATOM 1621 N N . VAL A 1 214 ? -13.475 -1.683 10.120 1.00 98.56 214 VAL A N 1
ATOM 1622 C CA . VAL A 1 214 ? -12.568 -1.297 11.206 1.00 98.56 214 VAL A CA 1
ATOM 1623 C C . VAL A 1 214 ? -12.207 0.176 11.094 1.00 98.56 214 VAL A C 1
ATOM 1625 O O . VAL A 1 214 ? -11.650 0.596 10.079 1.00 98.56 214 VAL A O 1
ATOM 1628 N N . SER A 1 215 ? -12.477 0.928 12.163 1.00 98.31 215 SER A N 1
ATOM 1629 C CA . SER A 1 215 ? -12.206 2.365 12.268 1.00 98.31 215 SER A CA 1
ATOM 1630 C C . SER A 1 215 ? -11.501 2.699 13.592 1.00 98.31 215 SER A C 1
ATOM 1632 O O . SER A 1 215 ? -11.910 2.165 14.623 1.00 98.31 215 SER A O 1
ATOM 1634 N N . PRO A 1 216 ? -10.466 3.560 13.608 1.00 98.19 216 PRO A N 1
ATOM 1635 C CA . PRO A 1 216 ? -9.765 4.074 12.435 1.00 98.19 216 PRO A CA 1
ATOM 1636 C C . PRO A 1 216 ? -9.076 2.946 11.652 1.00 98.19 216 PRO A C 1
ATOM 1638 O O . PRO A 1 216 ? -8.583 1.973 12.223 1.00 98.19 216 PRO A O 1
ATOM 1641 N N . SER A 1 217 ? -9.030 3.076 10.325 1.00 98.00 217 SER A N 1
ATOM 1642 C CA . SER A 1 217 ? -8.412 2.067 9.445 1.00 98.00 217 SER A CA 1
ATOM 1643 C C . SER A 1 217 ? -6.895 2.197 9.300 1.00 98.00 217 SER A C 1
ATOM 1645 O O . SER A 1 217 ? -6.283 1.425 8.565 1.00 98.00 217 SER A O 1
ATOM 1647 N N . GLN A 1 218 ? -6.273 3.141 10.006 1.00 97.88 218 GLN A N 1
ATOM 1648 C CA . GLN A 1 218 ? -4.826 3.304 10.093 1.00 97.88 218 GLN A CA 1
ATOM 1649 C C . GLN A 1 218 ? -4.430 3.880 11.451 1.00 97.88 218 GLN A C 1
ATOM 1651 O O . GLN A 1 218 ? -5.209 4.606 12.067 1.00 97.88 218 GLN A O 1
ATOM 1656 N N . ILE A 1 219 ? -3.210 3.587 11.901 1.00 98.12 219 ILE A N 1
ATOM 1657 C CA . ILE A 1 219 ? -2.716 4.026 13.208 1.00 98.12 219 ILE A CA 1
ATOM 1658 C C . ILE A 1 219 ? -1.384 4.768 13.061 1.00 98.12 219 ILE A C 1
ATOM 1660 O O . ILE A 1 219 ? -0.416 4.239 12.520 1.00 98.12 219 ILE A O 1
ATOM 1664 N N . SER A 1 220 ? -1.312 5.982 13.600 1.00 96.94 220 SER A N 1
ATOM 1665 C CA . SER A 1 220 ? -0.051 6.697 13.801 1.00 96.94 220 SER A CA 1
ATOM 1666 C C . SER A 1 220 ? 0.241 6.750 15.295 1.00 96.94 220 SER A C 1
ATOM 1668 O O . SER A 1 220 ? -0.418 7.483 16.025 1.00 96.94 220 SER A O 1
ATOM 1670 N N . PHE A 1 221 ? 1.239 5.991 15.747 1.00 96.69 221 PHE A N 1
ATOM 1671 C CA . PHE A 1 221 ? 1.719 6.017 17.133 1.00 96.69 221 PHE A CA 1
ATOM 1672 C C . PHE A 1 221 ? 2.605 7.229 17.441 1.00 96.69 221 PHE A C 1
ATOM 1674 O O . PHE A 1 221 ? 3.064 7.372 18.570 1.00 96.69 221 PHE A O 1
ATOM 1681 N N . ASN A 1 222 ? 2.801 8.104 16.448 1.00 93.88 222 ASN A N 1
ATOM 1682 C CA . ASN A 1 222 ? 3.649 9.284 16.530 1.00 93.88 222 ASN A CA 1
ATOM 1683 C C . ASN A 1 222 ? 5.112 8.911 16.860 1.00 93.88 222 ASN A C 1
ATOM 1685 O O . ASN A 1 222 ? 5.535 7.760 16.687 1.00 93.88 222 ASN A O 1
ATOM 1689 N N . ASP A 1 223 ? 5.902 9.900 17.243 1.00 89.81 223 ASP A N 1
ATOM 1690 C CA . ASP A 1 223 ? 7.234 9.724 17.796 1.00 89.81 223 ASP A CA 1
ATOM 1691 C C . ASP A 1 223 ? 7.188 9.522 19.326 1.00 89.81 223 ASP A C 1
ATOM 1693 O O . ASP A 1 223 ? 6.113 9.391 19.920 1.00 89.81 223 ASP A O 1
ATOM 1697 N N . THR A 1 224 ? 8.346 9.471 19.990 1.00 87.44 224 THR A N 1
ATOM 1698 C CA . THR A 1 224 ? 8.393 9.241 21.446 1.00 87.44 224 THR A CA 1
ATOM 1699 C C . THR A 1 224 ? 8.468 10.523 22.275 1.00 87.44 224 THR A C 1
ATOM 1701 O O . THR A 1 224 ? 8.832 10.445 23.449 1.00 87.44 224 THR A O 1
ATOM 1704 N N . ALA A 1 225 ? 8.154 11.694 21.709 1.00 85.81 225 ALA A N 1
ATOM 1705 C CA . ALA A 1 225 ? 8.119 12.954 22.460 1.00 85.81 225 ALA A CA 1
ATOM 1706 C C . ALA A 1 225 ? 7.039 12.938 23.555 1.00 85.81 225 ALA A C 1
ATOM 1708 O O . ALA A 1 225 ? 7.155 13.606 24.582 1.00 85.81 225 ALA A O 1
ATOM 1709 N N . THR A 1 226 ? 5.978 12.152 23.345 1.00 84.56 226 THR A N 1
ATOM 1710 C CA . THR A 1 226 ? 4.887 11.962 24.304 1.00 84.56 226 THR A CA 1
ATOM 1711 C C . THR A 1 226 ? 4.472 10.495 24.368 1.00 84.56 226 THR A C 1
ATOM 1713 O O . THR A 1 226 ? 4.651 9.739 23.416 1.00 84.56 226 THR A O 1
ATOM 1716 N N . THR A 1 227 ? 3.851 10.083 25.473 1.00 88.31 227 THR A N 1
ATOM 1717 C CA . THR A 1 227 ? 3.260 8.742 25.600 1.00 88.31 227 THR A CA 1
ATOM 1718 C C . THR A 1 227 ? 1.793 8.688 25.165 1.00 88.31 227 THR A C 1
ATOM 1720 O O . THR A 1 227 ? 1.236 7.596 25.049 1.00 88.31 227 THR A O 1
ATOM 1723 N N . ASN A 1 228 ? 1.175 9.836 24.858 1.00 89.50 228 ASN A N 1
ATOM 1724 C CA . ASN A 1 228 ? -0.250 9.966 24.527 1.00 89.50 228 ASN A CA 1
ATOM 1725 C C . ASN A 1 228 ? -0.675 9.119 23.325 1.00 89.50 228 ASN A C 1
ATOM 1727 O O . ASN A 1 228 ? -1.826 8.704 23.234 1.00 89.50 228 ASN A O 1
ATOM 1731 N N . TYR A 1 229 ? 0.254 8.858 22.408 1.00 89.44 229 TYR A N 1
ATOM 1732 C CA . TYR A 1 229 ? -0.032 8.126 21.183 1.00 89.44 229 TYR A CA 1
ATOM 1733 C C . TYR A 1 229 ? 0.319 6.646 21.265 1.00 89.44 229 TYR A C 1
ATOM 1735 O O . TYR A 1 229 ? -0.035 5.922 20.345 1.00 89.44 229 TYR A O 1
ATOM 1743 N N . THR A 1 230 ? 0.931 6.178 22.361 1.00 93.44 230 THR A N 1
ATOM 1744 C CA . THR A 1 230 ? 1.413 4.791 22.512 1.00 93.44 230 THR A CA 1
ATOM 1745 C C . THR A 1 230 ? 0.299 3.750 22.564 1.00 93.44 230 THR A C 1
ATOM 1747 O O . THR A 1 230 ? 0.551 2.582 22.278 1.00 93.44 230 THR A O 1
ATOM 1750 N N . SER A 1 231 ? -0.926 4.152 22.911 1.00 96.88 231 SER A N 1
ATOM 1751 C CA . SER A 1 231 ? -2.104 3.285 22.914 1.00 96.88 231 SER A CA 1
ATOM 1752 C C . SER A 1 231 ? -3.201 3.881 22.046 1.00 96.88 231 SER A C 1
ATOM 1754 O O . SER A 1 231 ? -3.542 5.051 22.184 1.00 96.88 231 SER A O 1
ATOM 1756 N N . GLN A 1 232 ? -3.752 3.070 21.150 1.00 97.44 232 GLN A N 1
ATOM 1757 C CA . GLN A 1 232 ? -4.766 3.474 20.178 1.00 97.44 232 GLN A CA 1
ATOM 1758 C C . GLN A 1 232 ? -5.906 2.461 20.202 1.00 97.44 232 GLN A C 1
ATOM 1760 O O . GLN A 1 232 ? -5.668 1.262 20.342 1.00 97.44 232 GLN A O 1
ATOM 1765 N N . THR A 1 233 ? -7.147 2.931 20.094 1.00 98.25 233 THR A N 1
ATOM 1766 C CA . THR A 1 233 ? -8.326 2.056 20.093 1.00 98.25 233 THR A CA 1
ATOM 1767 C C . THR A 1 233 ? -8.946 2.030 18.708 1.00 98.25 233 THR A C 1
ATOM 1769 O O . THR A 1 233 ? -9.204 3.080 18.128 1.00 98.25 233 THR A O 1
ATOM 1772 N N . ILE A 1 234 ? -9.196 0.824 18.204 1.00 98.38 234 ILE A N 1
ATOM 1773 C CA . ILE A 1 234 ? -9.977 0.583 16.992 1.00 98.38 234 ILE A CA 1
ATOM 1774 C C . ILE A 1 234 ? -11.319 -0.048 17.354 1.00 98.38 234 ILE A C 1
ATOM 1776 O O . ILE A 1 234 ? -11.416 -0.831 18.299 1.00 98.38 234 ILE A O 1
ATOM 1780 N N . THR A 1 235 ? -12.348 0.260 16.580 1.00 98.69 235 THR A N 1
ATOM 1781 C CA . THR A 1 235 ? -13.667 -0.362 16.652 1.00 98.69 235 THR A CA 1
ATOM 1782 C C . THR A 1 235 ? -13.841 -1.278 15.454 1.00 98.69 235 THR A C 1
ATOM 1784 O O . THR A 1 235 ? -13.741 -0.845 14.307 1.00 98.69 235 THR A O 1
ATOM 1787 N N . ILE A 1 236 ? -14.127 -2.548 15.722 1.00 98.56 236 ILE A N 1
ATOM 1788 C CA . ILE A 1 236 ? -14.373 -3.578 14.714 1.00 98.56 236 ILE A CA 1
ATOM 1789 C C . ILE A 1 236 ? -15.872 -3.850 14.716 1.00 98.56 236 ILE A C 1
ATOM 1791 O O . ILE A 1 236 ? -16.422 -4.218 15.750 1.00 98.56 236 ILE A O 1
ATOM 1795 N N . THR A 1 237 ? -16.531 -3.670 13.576 1.00 98.44 237 THR A N 1
ATOM 1796 C CA . THR A 1 237 ? -17.977 -3.869 13.416 1.00 98.44 237 THR A CA 1
ATOM 1797 C C . THR A 1 237 ? -18.253 -4.904 12.338 1.00 98.44 237 THR A C 1
ATOM 1799 O O . THR A 1 237 ? -17.681 -4.841 11.251 1.00 98.44 237 THR A O 1
ATOM 1802 N N . ASN A 1 238 ? -19.142 -5.852 12.622 1.00 97.75 238 ASN A N 1
ATOM 1803 C CA . ASN A 1 238 ? -19.593 -6.843 11.653 1.00 97.75 238 ASN A CA 1
ATOM 1804 C C . ASN A 1 238 ? -20.940 -6.425 11.044 1.00 97.75 238 ASN A C 1
ATOM 1806 O O . ASN A 1 238 ? -21.988 -6.622 11.651 1.00 97.75 238 ASN A O 1
ATOM 1810 N N . HIS A 1 239 ? -20.927 -5.889 9.826 1.00 95.19 239 HIS A N 1
ATOM 1811 C CA . HIS A 1 239 ? -22.137 -5.606 9.042 1.00 95.19 239 HIS A CA 1
ATOM 1812 C C . HIS A 1 239 ? -22.582 -6.790 8.166 1.00 95.19 239 HIS A C 1
ATOM 1814 O O . HIS A 1 239 ? -23.545 -6.666 7.410 1.00 95.19 239 HIS A O 1
ATOM 1820 N N . GLY A 1 240 ? -21.880 -7.924 8.230 1.00 93.88 240 GLY A N 1
ATOM 1821 C CA . GLY A 1 240 ? -22.240 -9.145 7.519 1.00 93.88 240 GLY A CA 1
ATOM 1822 C C . GLY A 1 240 ? -23.411 -9.886 8.165 1.00 93.88 240 GLY A C 1
ATOM 1823 O O . GLY A 1 240 ? -23.834 -9.595 9.280 1.00 93.88 240 GLY A O 1
ATOM 1824 N N . SER A 1 241 ? -23.920 -10.894 7.457 1.00 94.44 241 SER A N 1
ATOM 1825 C CA . SER A 1 241 ? -25.040 -11.736 7.906 1.00 94.44 241 SER A CA 1
ATOM 1826 C C . SER A 1 241 ? -24.617 -12.964 8.719 1.00 94.44 241 SER A C 1
ATOM 1828 O O . SER A 1 241 ? -25.468 -13.668 9.260 1.00 94.44 241 SER A O 1
ATOM 1830 N N . LYS A 1 242 ? -23.311 -13.237 8.821 1.00 95.38 242 LYS A N 1
ATOM 1831 C CA . LYS A 1 242 ? -22.740 -14.361 9.576 1.00 95.38 242 LYS A CA 1
ATOM 1832 C C . LYS A 1 242 ? -21.818 -13.856 10.678 1.00 95.38 242 LYS A C 1
ATOM 1834 O O . LYS A 1 242 ? -21.240 -12.779 10.563 1.00 95.38 242 LYS A O 1
ATOM 1839 N N . ALA A 1 243 ? -21.664 -14.649 11.736 1.00 96.75 243 ALA A N 1
ATOM 1840 C CA . ALA A 1 243 ? -20.660 -14.370 12.753 1.00 96.75 243 ALA A CA 1
ATOM 1841 C C . ALA A 1 243 ? -19.244 -14.511 12.167 1.00 96.75 243 ALA A C 1
ATOM 1843 O O . ALA A 1 243 ? -18.986 -15.438 11.397 1.00 96.75 243 ALA A O 1
ATOM 1844 N N . VAL A 1 244 ? -18.341 -13.616 12.562 1.00 97.56 244 VAL A N 1
ATOM 1845 C CA . VAL A 1 244 ? -16.927 -13.624 12.157 1.00 97.56 244 VAL A CA 1
ATOM 1846 C C . VAL A 1 244 ? -16.036 -13.891 13.361 1.00 97.56 244 VAL A C 1
ATOM 1848 O O . VAL A 1 244 ? -16.364 -13.501 14.484 1.00 97.56 244 VAL A O 1
ATOM 1851 N N . GLU A 1 245 ? -14.904 -14.549 13.132 1.00 97.88 245 GLU A N 1
ATOM 1852 C CA . GLU A 1 245 ? -13.925 -14.836 14.178 1.00 97.88 245 GLU A CA 1
ATOM 1853 C C . GLU A 1 245 ? -12.509 -14.555 13.677 1.00 97.88 245 GLU A C 1
ATOM 1855 O O . GLU A 1 245 ? -12.094 -15.058 12.629 1.00 97.88 245 GLU A O 1
ATOM 1860 N N . PHE A 1 246 ? -11.756 -13.766 14.443 1.00 98.12 246 PHE A N 1
ATOM 1861 C CA . PHE A 1 246 ? -10.396 -13.371 14.096 1.00 98.12 246 PHE A CA 1
ATOM 1862 C C . PHE A 1 246 ? -9.397 -13.740 15.188 1.00 98.12 246 PHE A C 1
ATOM 1864 O O . PHE A 1 246 ? -9.699 -13.746 16.383 1.00 98.12 246 PHE A O 1
ATOM 1871 N N . SER A 1 247 ? -8.167 -14.003 14.757 1.00 98.00 247 SER A N 1
ATOM 1872 C CA . SER A 1 247 ? -6.971 -13.937 15.600 1.00 98.00 247 SER A CA 1
ATOM 1873 C C . SER A 1 247 ? -6.153 -12.710 15.222 1.00 98.00 247 SER A C 1
ATOM 1875 O O . SER A 1 247 ? -5.989 -12.434 14.032 1.00 98.00 247 SER A O 1
ATOM 1877 N N . LEU A 1 248 ? -5.637 -11.991 16.213 1.00 97.94 248 LEU A N 1
ATOM 1878 C CA . LEU A 1 248 ? -4.847 -10.789 15.983 1.00 97.94 248 LEU A CA 1
ATOM 1879 C C . LEU A 1 248 ? -3.361 -11.110 15.998 1.00 97.94 248 LEU A C 1
ATOM 1881 O O . LEU A 1 248 ? -2.872 -11.848 16.859 1.00 97.94 248 LEU A O 1
ATOM 1885 N N . LYS A 1 249 ? -2.636 -10.536 15.042 1.00 97.56 249 LYS A N 1
ATOM 1886 C CA . LYS A 1 249 ? -1.181 -10.629 14.964 1.00 97.56 249 LYS A CA 1
ATOM 1887 C C . LYS A 1 249 ? -0.582 -9.291 14.574 1.00 97.56 249 LYS A C 1
ATOM 1889 O O . LYS A 1 249 ? -1.152 -8.551 13.777 1.00 97.56 249 LYS A O 1
ATOM 1894 N N . ASN A 1 250 ? 0.605 -9.024 15.102 1.00 97.75 250 ASN A N 1
ATOM 1895 C CA . ASN A 1 250 ? 1.457 -7.996 14.540 1.00 97.75 250 ASN A CA 1
ATOM 1896 C C . ASN A 1 250 ? 2.194 -8.564 13.319 1.00 97.75 250 ASN A C 1
ATOM 1898 O O . ASN A 1 250 ? 2.957 -9.522 13.455 1.00 97.75 250 ASN A O 1
ATOM 1902 N N . ASN A 1 251 ? 1.967 -7.980 12.146 1.00 97.19 251 ASN A N 1
ATOM 1903 C CA . ASN A 1 251 ? 2.741 -8.248 10.9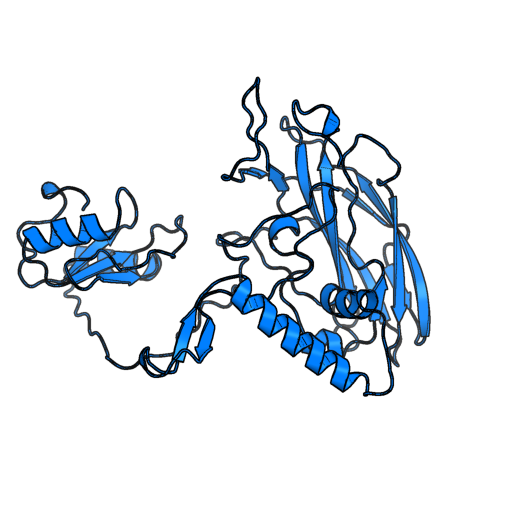42 1.00 97.19 251 ASN A CA 1
ATOM 1904 C C . ASN A 1 251 ? 3.678 -7.058 10.679 1.00 97.19 251 ASN A C 1
ATOM 1906 O O . ASN A 1 251 ? 3.331 -6.132 9.943 1.00 97.19 251 ASN A O 1
ATOM 1910 N N . ALA A 1 252 ? 4.831 -7.056 11.350 1.00 96.88 252 ALA A N 1
ATOM 1911 C CA . ALA A 1 252 ? 5.791 -5.957 11.295 1.00 96.88 252 ALA A CA 1
ATOM 1912 C C . ALA A 1 252 ? 6.475 -5.862 9.921 1.00 96.88 252 ALA A C 1
ATOM 1914 O O . ALA A 1 252 ? 6.837 -6.878 9.323 1.00 96.88 252 ALA A O 1
ATOM 1915 N N . SER A 1 253 ? 6.677 -4.638 9.434 1.00 96.12 253 SER A N 1
ATOM 1916 C CA . SER A 1 253 ? 7.406 -4.371 8.192 1.00 96.12 253 SER A CA 1
ATOM 1917 C C . SER A 1 253 ? 8.887 -4.089 8.444 1.00 96.12 253 SER A C 1
ATOM 1919 O O . SER A 1 253 ? 9.343 -3.986 9.585 1.00 96.12 253 SER A O 1
ATOM 1921 N N . ILE A 1 254 ? 9.648 -3.897 7.365 1.00 94.19 254 ILE A N 1
ATOM 1922 C CA . ILE A 1 254 ? 10.924 -3.176 7.457 1.00 94.19 254 ILE A CA 1
ATOM 1923 C C . ILE A 1 254 ? 10.699 -1.751 7.993 1.00 94.19 254 ILE A C 1
ATOM 1925 O O . ILE A 1 254 ? 9.630 -1.165 7.791 1.00 94.19 254 ILE A O 1
ATOM 1929 N N . GLY A 1 255 ? 11.713 -1.197 8.656 1.00 92.56 255 GLY A N 1
ATOM 1930 C CA . GLY A 1 255 ? 11.787 0.220 9.004 1.00 92.56 255 GLY A CA 1
ATOM 1931 C C . GLY A 1 255 ? 12.634 1.000 8.006 1.00 92.56 255 GLY A C 1
ATOM 1932 O O . GLY A 1 255 ? 13.428 0.415 7.265 1.00 92.56 255 GLY A O 1
ATOM 1933 N N . ILE A 1 256 ? 12.478 2.323 7.995 1.00 90.38 256 ILE A N 1
ATOM 1934 C CA . ILE A 1 256 ? 13.263 3.217 7.139 1.00 90.38 256 ILE A CA 1
ATOM 1935 C C . ILE A 1 256 ? 13.781 4.430 7.914 1.00 90.38 256 ILE A C 1
ATOM 1937 O O . ILE A 1 256 ? 13.084 4.966 8.773 1.00 90.38 256 ILE A O 1
ATOM 1941 N N . ALA A 1 257 ? 14.984 4.895 7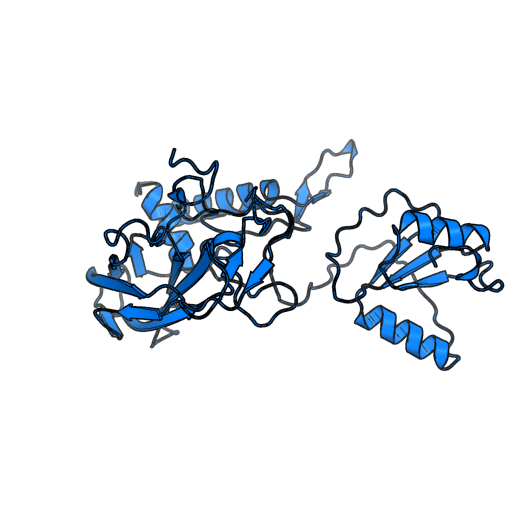.581 1.00 86.31 257 ALA A N 1
ATOM 1942 C CA . ALA A 1 257 ? 15.447 6.226 7.972 1.00 86.31 257 ALA A CA 1
ATOM 1943 C C . ALA A 1 257 ? 15.164 7.212 6.838 1.00 86.31 257 ALA A C 1
ATOM 1945 O O . ALA A 1 257 ? 15.608 7.004 5.704 1.00 86.31 257 ALA A O 1
ATOM 1946 N N . LEU A 1 258 ? 14.434 8.282 7.156 1.00 80.12 258 LEU A N 1
ATOM 1947 C CA . LEU A 1 258 ? 14.144 9.378 6.225 1.00 80.12 258 LEU A CA 1
ATOM 1948 C C . LEU A 1 258 ? 15.156 10.527 6.324 1.00 80.12 258 LEU A C 1
ATOM 1950 O O . LEU A 1 258 ? 15.187 11.385 5.447 1.00 80.12 258 LEU A O 1
ATOM 1954 N N . TYR A 1 259 ? 15.997 10.530 7.360 1.00 75.31 259 TYR A N 1
ATOM 1955 C CA . TYR A 1 259 ? 16.992 11.567 7.613 1.00 75.31 259 TYR A CA 1
ATOM 1956 C C . TYR A 1 259 ? 18.410 11.017 7.488 1.00 75.31 259 TYR A C 1
ATOM 1958 O O . TYR A 1 259 ? 18.697 9.878 7.870 1.00 75.31 259 TYR A O 1
ATOM 1966 N N . GLU A 1 260 ? 19.313 11.834 6.955 1.00 65.00 260 GLU A N 1
ATOM 1967 C CA . GLU A 1 260 ? 20.732 11.494 6.892 1.00 65.00 260 GLU A CA 1
ATOM 1968 C C . GLU A 1 260 ? 21.405 11.586 8.269 1.00 65.00 260 GLU A C 1
ATOM 1970 O O . GLU A 1 260 ? 21.123 12.477 9.067 1.00 65.00 260 GLU A O 1
ATOM 1975 N N . HIS A 1 261 ? 22.328 10.656 8.543 1.00 59.34 261 HIS A N 1
ATOM 1976 C CA . HIS A 1 261 ? 23.164 10.671 9.749 1.00 59.34 261 HIS A CA 1
ATOM 1977 C C . HIS A 1 261 ? 24.456 11.450 9.471 1.00 59.34 261 HIS A C 1
ATOM 1979 O O . HIS A 1 261 ? 25.542 10.876 9.513 1.00 59.34 261 HIS A O 1
ATOM 1985 N N . SER A 1 262 ? 24.364 12.744 9.155 1.00 56.56 262 SER A N 1
ATOM 1986 C CA . SER A 1 262 ? 25.515 13.624 9.375 1.00 56.56 262 SER A CA 1
ATOM 1987 C C . SER A 1 262 ? 25.435 14.135 10.818 1.00 56.56 262 SER A C 1
ATOM 1989 O O . SER A 1 262 ? 24.344 14.371 11.340 1.00 56.56 262 SER A O 1
ATOM 1991 N N . LYS A 1 263 ? 26.578 14.219 11.508 1.00 51.56 263 LYS A N 1
ATOM 1992 C CA . LYS A 1 263 ? 26.630 14.532 12.949 1.00 51.56 263 LYS A CA 1
ATOM 1993 C C . LYS A 1 263 ? 26.089 15.926 13.294 1.00 51.56 263 LYS A C 1
ATOM 1995 O O . LYS A 1 263 ? 25.812 16.179 14.461 1.00 51.56 263 LYS A O 1
ATOM 2000 N N . GLU A 1 264 ? 25.929 16.797 12.302 1.00 52.78 264 GLU A N 1
ATOM 2001 C CA . GLU A 1 264 ? 25.651 18.220 12.506 1.00 52.78 264 GLU A CA 1
ATOM 2002 C C . GLU A 1 264 ? 24.374 18.695 11.797 1.00 52.78 264 GLU A C 1
ATOM 2004 O O . GLU A 1 264 ? 23.721 19.594 12.323 1.00 52.78 264 GLU A O 1
ATOM 2009 N N . ASP A 1 265 ? 23.947 18.024 10.716 1.00 52.69 265 ASP A N 1
ATOM 2010 C CA . ASP A 1 265 ? 22.702 18.314 9.994 1.00 52.69 265 ASP A CA 1
ATOM 2011 C C . ASP A 1 265 ? 21.981 17.028 9.554 1.00 52.69 265 ASP A C 1
ATOM 2013 O O . ASP A 1 265 ? 22.521 16.195 8.819 1.00 52.69 265 ASP A O 1
ATOM 2017 N N . ARG A 1 266 ? 20.725 16.869 9.983 1.00 63.91 266 ARG A N 1
ATOM 2018 C CA . ARG A 1 266 ? 19.849 15.760 9.578 1.00 63.91 266 ARG A CA 1
ATOM 2019 C C . ARG A 1 266 ? 18.811 16.278 8.589 1.00 63.91 266 ARG A C 1
ATOM 2021 O O . ARG A 1 266 ? 17.690 16.616 8.958 1.00 63.91 266 ARG A O 1
ATOM 2028 N N . THR A 1 267 ? 19.197 16.380 7.323 1.00 63.00 267 THR A N 1
ATOM 2029 C CA . THR A 1 267 ? 18.281 16.768 6.244 1.00 63.00 267 THR A CA 1
ATOM 2030 C C . THR A 1 267 ? 17.486 15.552 5.747 1.00 63.00 267 THR A C 1
ATOM 2032 O O . THR A 1 267 ? 17.967 14.416 5.853 1.00 63.00 267 THR A O 1
ATOM 2035 N N . PRO A 1 268 ? 16.257 15.745 5.225 1.00 64.44 268 PRO A N 1
ATOM 2036 C CA . PRO A 1 268 ? 15.522 14.675 4.562 1.00 64.44 268 PRO A CA 1
ATOM 2037 C C . PRO A 1 268 ? 16.350 14.100 3.409 1.00 64.44 268 PRO A C 1
ATOM 2039 O O . PRO A 1 268 ? 16.715 14.821 2.477 1.00 64.44 268 PRO A O 1
ATOM 2042 N N . SER A 1 269 ? 16.637 12.801 3.456 1.00 63.94 269 SER A N 1
ATOM 2043 C CA . SER A 1 269 ? 17.413 12.134 2.416 1.00 63.94 269 SER A CA 1
ATOM 2044 C C . SER A 1 269 ? 16.503 11.539 1.353 1.00 63.94 269 SER A C 1
ATOM 2046 O O . SER A 1 269 ? 15.494 10.891 1.636 1.00 63.94 269 SER A O 1
ATOM 2048 N N . ARG A 1 270 ? 16.907 11.697 0.089 1.00 58.94 270 ARG A N 1
ATOM 2049 C CA . ARG A 1 270 ? 16.304 10.947 -1.024 1.00 58.94 270 ARG A CA 1
ATOM 2050 C C . ARG A 1 270 ? 16.678 9.463 -0.987 1.00 58.94 270 ARG A C 1
ATOM 2052 O O . ARG A 1 270 ? 15.978 8.649 -1.593 1.00 58.94 270 ARG A O 1
ATOM 2059 N N . LEU A 1 271 ? 17.771 9.108 -0.310 1.00 61.19 271 LEU A N 1
ATOM 2060 C CA . LEU A 1 271 ? 18.230 7.735 -0.150 1.00 61.19 271 LEU A CA 1
ATOM 2061 C C . LEU A 1 271 ? 17.725 7.195 1.186 1.00 61.19 271 LEU A C 1
ATOM 2063 O O . LEU A 1 271 ? 18.300 7.434 2.243 1.00 61.19 271 LEU A O 1
ATOM 2067 N N . THR A 1 272 ? 16.628 6.443 1.124 1.00 71.81 272 THR A N 1
ATOM 2068 C CA . THR A 1 272 ? 16.097 5.766 2.309 1.00 71.81 272 THR A CA 1
ATOM 2069 C C . THR A 1 272 ? 16.934 4.536 2.625 1.00 71.81 272 THR A C 1
ATOM 2071 O O . THR A 1 272 ? 17.071 3.634 1.797 1.00 71.81 272 THR A O 1
ATOM 2074 N N . ARG A 1 273 ? 17.512 4.511 3.829 1.00 82.50 273 ARG A N 1
ATOM 2075 C CA . ARG A 1 273 ? 18.157 3.316 4.383 1.00 82.50 273 ARG A CA 1
ATOM 2076 C C . ARG A 1 273 ? 17.107 2.449 5.056 1.00 82.50 273 ARG A C 1
ATOM 2078 O O . ARG A 1 273 ? 16.205 2.972 5.710 1.00 82.50 273 ARG A O 1
ATOM 2085 N N . GLU A 1 274 ? 17.226 1.142 4.873 1.00 87.31 274 GLU A N 1
ATOM 2086 C CA . GLU A 1 274 ? 16.278 0.155 5.387 1.00 87.31 274 GLU A CA 1
ATOM 2087 C C . GLU A 1 274 ? 16.868 -0.541 6.612 1.00 87.31 274 GLU A C 1
ATOM 2089 O O . GLU A 1 274 ? 18.051 -0.879 6.638 1.00 87.31 274 GLU A O 1
ATOM 2094 N N . TYR A 1 275 ? 16.033 -0.758 7.623 1.00 87.31 275 TYR A N 1
ATOM 2095 C CA . TYR A 1 275 ? 16.431 -1.324 8.906 1.00 87.31 275 TYR A CA 1
ATOM 2096 C C . TYR A 1 275 ? 15.462 -2.423 9.325 1.00 87.31 275 TYR A C 1
ATOM 2098 O O . TYR A 1 275 ? 14.268 -2.394 9.013 1.00 87.31 275 TYR A O 1
ATOM 2106 N N . LYS A 1 276 ? 15.960 -3.385 10.102 1.00 88.19 276 LYS A N 1
ATOM 2107 C CA . LYS A 1 276 ? 15.087 -4.250 10.890 1.00 88.19 276 LYS A CA 1
ATOM 2108 C C . LYS A 1 276 ? 14.623 -3.441 12.104 1.00 88.19 276 LYS A C 1
ATOM 2110 O O . LYS A 1 276 ? 15.424 -3.174 12.985 1.00 88.19 276 LYS A O 1
ATOM 2115 N N . ALA A 1 277 ? 13.359 -3.023 12.112 1.00 85.69 277 ALA A N 1
ATOM 2116 C CA . ALA A 1 277 ? 12.788 -2.165 13.153 1.00 85.69 277 ALA A CA 1
ATOM 2117 C C . ALA A 1 277 ? 11.427 -2.722 13.591 1.00 85.69 277 ALA A C 1
ATOM 2119 O O . ALA A 1 277 ? 10.365 -2.216 13.231 1.00 85.69 277 ALA A O 1
ATOM 2120 N N . THR A 1 278 ? 11.458 -3.851 14.298 1.00 91.38 278 THR A N 1
ATOM 2121 C CA . THR A 1 278 ? 10.245 -4.574 14.692 1.00 91.38 278 THR A CA 1
ATOM 2122 C C . THR A 1 278 ? 9.673 -3.987 15.978 1.00 91.38 278 THR A C 1
ATOM 2124 O O . THR A 1 278 ? 10.199 -4.225 17.059 1.00 91.38 278 THR A O 1
ATOM 2127 N N . ALA A 1 279 ? 8.568 -3.250 15.868 1.00 92.44 279 ALA A N 1
ATOM 2128 C CA . ALA A 1 279 ? 7.793 -2.842 17.037 1.00 92.44 279 ALA A CA 1
ATOM 2129 C C . ALA A 1 279 ? 7.050 -4.038 17.649 1.00 92.44 279 ALA A C 1
ATOM 2131 O O . ALA A 1 279 ? 6.601 -4.931 16.926 1.00 92.44 279 ALA A O 1
ATOM 2132 N N . ASN A 1 280 ? 6.868 -4.038 18.967 1.00 94.50 280 ASN A N 1
ATOM 2133 C CA . ASN A 1 280 ? 5.979 -4.983 19.641 1.00 94.50 280 ASN A CA 1
ATOM 2134 C C . ASN A 1 280 ? 4.591 -4.346 19.796 1.00 94.50 280 ASN A C 1
ATOM 2136 O O . ASN A 1 280 ? 4.497 -3.179 20.170 1.00 94.50 280 ASN A O 1
ATOM 2140 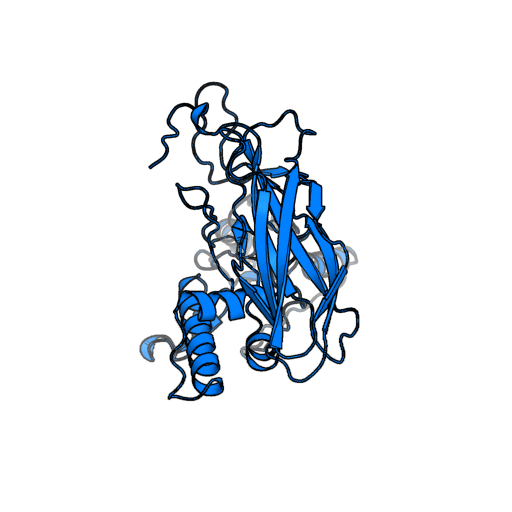N N . LEU A 1 281 ? 3.529 -5.103 19.508 1.00 97.38 281 LEU A N 1
ATOM 2141 C CA . LEU A 1 281 ? 2.153 -4.678 19.747 1.00 97.38 281 LEU A CA 1
ATOM 2142 C C . LEU A 1 281 ? 1.506 -5.584 20.793 1.00 97.38 281 LEU A C 1
ATOM 2144 O O . LEU A 1 281 ? 1.371 -6.793 20.585 1.00 97.38 281 LEU A O 1
ATOM 2148 N N . ALA A 1 282 ? 1.058 -4.978 21.887 1.00 98.06 282 ALA A N 1
ATOM 2149 C CA . ALA A 1 282 ? 0.167 -5.603 22.848 1.00 98.06 282 ALA A CA 1
ATOM 2150 C C . ALA A 1 282 ? -1.287 -5.322 22.453 1.00 98.06 282 ALA A C 1
ATOM 2152 O O . ALA A 1 282 ? -1.661 -4.185 22.168 1.00 98.06 282 ALA A O 1
ATOM 2153 N N . PHE A 1 283 ? -2.109 -6.369 22.447 1.00 98.31 283 PHE A N 1
ATOM 2154 C CA . PHE A 1 283 ? -3.537 -6.283 22.160 1.00 98.31 283 PHE A CA 1
ATOM 2155 C C . PHE A 1 283 ? -4.321 -6.537 23.444 1.00 98.31 283 PHE A C 1
ATOM 2157 O O . PHE A 1 283 ? -4.027 -7.505 24.147 1.00 98.31 283 PHE A O 1
ATOM 2164 N N . SER A 1 284 ? -5.327 -5.704 23.715 1.00 98.12 284 SER A N 1
ATOM 2165 C CA . SER A 1 284 ? -6.303 -5.938 24.796 1.00 98.12 284 SER A CA 1
ATOM 2166 C C . SER A 1 284 ? -6.982 -7.308 24.680 1.00 98.12 284 SER A C 1
ATOM 2168 O O . SER A 1 284 ? -7.195 -7.966 25.690 1.00 98.12 284 SER A O 1
ATOM 2170 N N . GLU A 1 285 ? -7.225 -7.771 23.451 1.00 97.19 285 GLU A N 1
ATOM 2171 C CA . GLU A 1 285 ? -7.724 -9.109 23.134 1.00 97.19 285 GLU A CA 1
ATOM 2172 C C . GLU A 1 285 ? -6.908 -9.725 21.991 1.00 97.19 285 GLU A C 1
ATOM 2174 O O . GLU A 1 285 ? -6.613 -9.068 20.993 1.00 97.19 285 GLU A O 1
ATOM 2179 N N . LYS A 1 286 ? -6.540 -11.007 22.101 1.00 96.62 286 LYS A N 1
ATOM 2180 C CA . LYS A 1 286 ? -5.778 -11.725 21.049 1.00 96.62 286 LYS A CA 1
ATOM 2181 C C . LYS A 1 286 ? -6.669 -12.441 20.034 1.00 96.62 286 LYS A C 1
ATOM 2183 O O . LYS A 1 286 ? -6.206 -12.831 18.959 1.00 96.62 286 LYS A O 1
ATOM 2188 N N . THR A 1 287 ? -7.942 -12.614 20.366 1.00 97.62 287 THR A N 1
ATOM 2189 C CA . THR A 1 287 ? -8.963 -13.204 19.503 1.00 97.62 287 THR A CA 1
ATOM 2190 C C . THR A 1 287 ? -10.278 -12.482 19.712 1.00 97.62 287 THR A C 1
ATOM 2192 O O . THR A 1 287 ? -10.549 -12.028 20.817 1.00 97.62 287 THR A O 1
ATOM 2195 N N . LEU A 1 288 ? -11.116 -12.431 18.682 1.00 96.00 288 LEU A N 1
ATOM 2196 C CA . LEU A 1 288 ? -12.443 -11.834 18.782 1.00 96.00 288 LEU A CA 1
ATOM 2197 C C . LEU A 1 288 ? -13.463 -12.654 17.999 1.00 96.00 288 LEU A C 1
ATOM 2199 O O . LEU A 1 288 ? -13.127 -13.237 16.966 1.00 96.00 288 LEU A O 1
ATOM 2203 N N . LYS A 1 289 ? -14.705 -12.666 18.479 1.00 97.25 289 LYS A N 1
ATOM 2204 C CA . LYS A 1 289 ? -15.849 -13.283 17.807 1.00 97.25 289 LYS A CA 1
ATOM 2205 C C . LYS A 1 289 ? -17.000 -12.289 17.800 1.00 97.25 289 LYS A C 1
ATOM 2207 O O . LYS A 1 289 ? -17.465 -11.885 18.860 1.00 97.25 289 LYS A O 1
ATOM 2212 N N . LEU A 1 290 ? -17.465 -11.919 16.613 1.00 97.31 290 LEU A N 1
ATOM 2213 C CA . LEU A 1 290 ? -18.502 -10.907 16.431 1.00 97.31 290 LEU A CA 1
ATOM 2214 C C . LEU A 1 290 ? -19.711 -11.495 15.700 1.00 97.31 290 LEU A C 1
ATOM 2216 O O . LEU A 1 290 ? -19.601 -11.825 14.515 1.00 97.31 290 LEU A O 1
ATOM 2220 N N . PRO A 1 291 ? -20.875 -11.608 16.364 1.00 97.69 291 PRO A N 1
ATOM 2221 C CA . PRO A 1 291 ? -22.144 -11.862 15.691 1.00 97.69 291 PRO A CA 1
ATOM 2222 C C . PRO A 1 291 ? -22.483 -10.775 14.653 1.00 97.69 291 PRO A C 1
ATOM 2224 O O . PRO A 1 291 ? -21.907 -9.684 14.696 1.00 97.69 291 PRO A O 1
ATOM 2227 N N . PRO A 1 292 ? -23.428 -11.040 13.734 1.00 97.69 292 PRO A N 1
ATOM 2228 C CA . PRO A 1 292 ? -23.987 -10.016 12.850 1.00 97.69 292 PRO A CA 1
ATOM 2229 C C . PRO A 1 292 ? -24.468 -8.784 13.626 1.00 97.69 292 PRO A C 1
ATOM 2231 O O . PRO A 1 292 ? -25.153 -8.917 14.639 1.00 97.69 292 PRO A O 1
ATOM 2234 N N . GLY A 1 293 ? -24.113 -7.591 13.155 1.00 97.62 293 GLY A N 1
ATOM 2235 C CA . GLY A 1 293 ? -24.489 -6.306 13.752 1.00 97.62 293 GLY A CA 1
ATOM 2236 C C . GLY A 1 293 ? -23.708 -5.909 15.009 1.00 97.62 293 GLY A C 1
ATOM 2237 O O . GLY A 1 293 ? -23.901 -4.799 15.499 1.00 97.62 293 GLY A O 1
ATOM 2238 N N . ALA A 1 294 ? -22.834 -6.773 15.535 1.00 98.31 294 ALA A N 1
ATOM 2239 C CA . ALA A 1 294 ? -22.063 -6.480 16.738 1.00 98.31 294 ALA A CA 1
ATOM 2240 C C . ALA A 1 294 ? -20.803 -5.651 16.441 1.00 98.31 294 ALA A C 1
ATOM 2242 O O . ALA A 1 294 ? -20.177 -5.789 15.383 1.00 98.31 294 ALA A O 1
ATOM 2243 N N . SER A 1 295 ? -20.397 -4.856 17.433 1.00 98.44 295 SER A N 1
ATOM 2244 C CA . SER A 1 295 ? -19.145 -4.099 17.440 1.00 98.44 295 SER A CA 1
ATOM 2245 C C . SER A 1 295 ? -18.324 -4.423 18.685 1.00 98.44 295 SER A C 1
ATOM 2247 O O . SER A 1 295 ? -18.882 -4.677 19.752 1.00 98.44 295 SER A O 1
ATOM 2249 N N . GLN A 1 296 ? -17.000 -4.370 18.568 1.00 98.25 296 GLN A N 1
ATOM 2250 C CA . GLN A 1 296 ? -16.075 -4.497 19.693 1.00 98.25 296 GLN A CA 1
ATOM 2251 C C . GLN A 1 296 ? -14.935 -3.489 19.562 1.00 98.25 296 GLN A C 1
ATOM 2253 O O . GLN A 1 296 ? -14.355 -3.326 18.487 1.00 98.25 296 GLN A O 1
ATOM 2258 N N . ASN A 1 297 ? -14.606 -2.837 20.677 1.00 98.44 297 ASN A N 1
ATOM 2259 C CA . ASN A 1 297 ? -13.427 -1.990 20.785 1.00 98.44 297 ASN A CA 1
ATOM 2260 C C . ASN A 1 297 ? -12.210 -2.838 21.153 1.00 98.44 297 ASN A C 1
ATOM 2262 O O . ASN A 1 297 ? -12.289 -3.718 22.009 1.00 98.44 297 ASN A O 1
ATOM 2266 N N . LEU A 1 298 ? -11.083 -2.536 20.521 1.00 97.94 298 LEU A N 1
ATOM 2267 C CA . LEU A 1 298 ? -9.797 -3.156 20.775 1.00 97.94 298 LEU A CA 1
ATOM 2268 C C . LEU A 1 298 ? -8.748 -2.062 20.951 1.00 97.94 298 LEU A C 1
ATOM 2270 O O . LEU A 1 298 ? -8.445 -1.320 20.018 1.00 97.94 298 LEU A O 1
ATOM 2274 N N . THR A 1 299 ? -8.146 -2.013 22.132 1.00 98.44 299 THR A N 1
ATOM 2275 C CA . THR A 1 299 ? -6.960 -1.196 22.391 1.00 98.44 299 THR A CA 1
ATOM 2276 C C . THR A 1 299 ? -5.697 -1.946 21.977 1.00 98.44 299 THR A C 1
ATOM 2278 O O . THR A 1 299 ? -5.536 -3.132 22.292 1.00 98.44 299 THR A O 1
ATOM 2281 N N . ILE A 1 300 ? -4.818 -1.239 21.270 1.00 98.50 300 ILE A N 1
ATOM 2282 C CA . ILE A 1 300 ? -3.514 -1.677 20.778 1.00 98.50 300 ILE A CA 1
ATOM 2283 C C . ILE A 1 300 ? -2.461 -0.752 21.383 1.00 98.50 300 ILE A C 1
ATOM 2285 O O . ILE A 1 300 ? -2.534 0.462 21.199 1.00 98.50 300 ILE A O 1
ATOM 2289 N N . THR A 1 301 ? -1.470 -1.322 22.059 1.00 98.19 301 THR A N 1
ATOM 2290 C CA . THR A 1 301 ? -0.362 -0.575 22.664 1.00 98.19 301 THR A CA 1
ATOM 2291 C C . THR A 1 301 ? 0.945 -0.941 21.980 1.00 98.19 301 THR A C 1
ATOM 2293 O O . THR A 1 301 ? 1.273 -2.123 21.863 1.00 98.19 301 THR A O 1
ATOM 2296 N N . VAL A 1 302 ? 1.698 0.063 21.532 1.00 97.00 302 VAL A N 1
ATOM 2297 C CA . VAL A 1 302 ? 2.999 -0.132 20.889 1.00 97.00 302 VAL A CA 1
ATOM 2298 C C . VAL A 1 302 ? 4.139 -0.036 21.892 1.00 97.00 302 VAL A C 1
ATOM 2300 O O . VAL A 1 302 ? 4.163 0.821 22.772 1.00 97.00 302 VAL A O 1
ATOM 2303 N N . THR A 1 303 ? 5.134 -0.895 21.719 1.00 94.25 303 THR A N 1
ATOM 2304 C CA . THR A 1 303 ? 6.487 -0.679 22.227 1.00 94.25 303 THR A CA 1
ATOM 2305 C C . THR A 1 303 ? 7.399 -0.463 21.017 1.00 94.25 303 THR A C 1
ATOM 2307 O O . THR A 1 303 ? 7.574 -1.403 20.230 1.00 94.25 303 THR A O 1
ATOM 2310 N N . PRO A 1 304 ? 7.932 0.760 20.820 1.00 91.50 304 PRO A N 1
ATOM 2311 C CA . PRO A 1 304 ? 8.856 1.055 19.728 1.00 91.50 304 PRO A CA 1
ATOM 2312 C C . PRO A 1 304 ? 10.086 0.130 19.752 1.00 91.50 304 PRO A C 1
ATOM 2314 O O . PRO A 1 304 ? 10.485 -0.316 20.829 1.00 91.50 304 PRO A O 1
ATOM 2317 N N . PRO A 1 305 ? 10.710 -0.152 18.596 1.00 88.81 305 PRO A N 1
ATOM 2318 C CA . PRO A 1 305 ? 11.957 -0.907 18.548 1.00 88.81 305 PRO A CA 1
ATOM 2319 C C . PRO A 1 305 ? 13.073 -0.158 19.291 1.00 88.81 305 PRO A C 1
ATOM 2321 O O . PRO A 1 305 ? 13.274 1.043 19.092 1.00 88.81 305 PRO A O 1
ATOM 2324 N N . THR A 1 306 ? 13.795 -0.878 20.151 1.00 75.31 306 THR A N 1
ATOM 2325 C CA . THR A 1 306 ? 14.877 -0.350 21.004 1.00 75.31 306 THR A CA 1
ATOM 2326 C C . THR A 1 306 ? 16.260 -0.875 20.609 1.00 75.31 306 THR A C 1
ATOM 2328 O O . THR A 1 306 ? 17.246 -0.570 21.271 1.00 75.31 306 THR A O 1
ATOM 2331 N N . ASP A 1 307 ? 16.340 -1.720 19.582 1.00 60.97 307 ASP A N 1
ATOM 2332 C CA . ASP A 1 307 ? 17.473 -2.594 19.259 1.00 60.97 307 ASP A CA 1
ATOM 2333 C C . ASP A 1 307 ? 18.527 -1.982 18.318 1.00 60.97 307 ASP A C 1
ATOM 2335 O O . ASP A 1 307 ? 19.521 -2.634 18.003 1.00 60.97 307 ASP A O 1
ATOM 2339 N N . GLY A 1 308 ? 18.368 -0.726 17.897 1.00 56.12 308 GLY A N 1
ATOM 2340 C CA . GLY A 1 308 ? 19.305 -0.054 16.998 1.00 56.12 308 GLY A CA 1
ATOM 2341 C C . GLY A 1 308 ? 20.028 1.110 17.664 1.00 56.12 308 GLY A C 1
ATOM 2342 O O . GLY A 1 308 ? 19.403 1.976 18.263 1.00 56.12 308 GLY A O 1
ATOM 2343 N N . THR A 1 309 ? 21.339 1.207 17.446 1.00 58.91 309 THR A N 1
ATOM 2344 C CA . THR A 1 309 ? 22.141 2.435 17.637 1.00 58.91 309 THR A CA 1
ATOM 2345 C C . THR A 1 309 ? 21.615 3.636 16.835 1.00 58.91 309 THR A C 1
ATOM 2347 O O . THR A 1 309 ? 22.093 4.756 17.003 1.00 58.91 309 THR A O 1
ATOM 2350 N N . GLU A 1 310 ? 20.655 3.394 15.943 1.00 69.38 310 GLU A N 1
ATOM 2351 C CA . GLU A 1 310 ? 20.108 4.340 14.988 1.00 69.38 310 GLU A CA 1
ATOM 2352 C C . GLU A 1 310 ? 18.828 4.982 15.533 1.00 69.38 310 GLU A C 1
ATOM 2354 O O . GLU A 1 310 ? 17.844 4.319 15.873 1.00 69.38 310 GLU A O 1
ATOM 2359 N N . GLN A 1 311 ? 18.864 6.306 15.617 1.00 79.44 311 GLN A N 1
ATOM 2360 C CA . GLN A 1 311 ? 17.769 7.141 16.104 1.00 79.44 311 GLN A CA 1
ATOM 2361 C C . GLN A 1 311 ? 16.882 7.595 14.940 1.00 79.44 311 GLN A C 1
ATOM 2363 O O . GLN A 1 311 ? 17.390 7.835 13.840 1.00 79.44 311 GLN A O 1
ATOM 2368 N N . TYR A 1 312 ? 15.597 7.829 15.210 1.00 85.38 312 TYR A N 1
ATOM 2369 C CA . TYR A 1 312 ? 14.617 8.357 14.247 1.00 85.38 312 TYR A CA 1
ATOM 2370 C C . TYR A 1 312 ? 14.350 7.434 13.050 1.00 85.38 312 TYR A C 1
ATOM 2372 O O . TYR A 1 312 ? 14.107 7.867 11.919 1.00 85.38 312 TYR A O 1
ATOM 2380 N N . ILE A 1 313 ? 14.393 6.132 13.314 1.00 89.62 313 ILE A N 1
ATOM 2381 C CA . ILE A 1 313 ? 13.892 5.083 12.445 1.00 89.62 313 ILE A CA 1
ATOM 2382 C C . ILE A 1 313 ? 12.372 5.078 12.502 1.00 89.62 313 ILE A C 1
ATOM 2384 O O . ILE A 1 313 ? 11.748 4.892 13.551 1.00 89.62 313 ILE A O 1
ATOM 2388 N N . PHE A 1 314 ? 11.779 5.215 11.326 1.00 93.12 314 PHE A N 1
ATOM 2389 C CA . PHE A 1 314 ? 10.360 5.026 11.140 1.00 93.12 314 PHE A CA 1
ATOM 2390 C C . PHE A 1 314 ? 10.076 3.527 11.077 1.00 93.12 314 PHE A C 1
ATOM 2392 O O . PHE A 1 314 ? 10.494 2.837 10.140 1.00 93.12 314 PHE A O 1
ATOM 2399 N N . TYR A 1 315 ? 9.374 3.022 12.082 1.00 95.12 315 TYR A N 1
ATOM 2400 C CA . TYR A 1 315 ? 8.928 1.638 12.163 1.00 95.12 315 TYR A CA 1
ATOM 2401 C C . TYR A 1 315 ? 7.457 1.532 11.757 1.00 95.12 315 TYR A C 1
ATOM 2403 O O . TYR A 1 315 ? 6.718 2.518 11.721 1.00 95.12 315 TYR A O 1
ATOM 2411 N N . GLY A 1 316 ? 7.006 0.316 11.466 1.00 96.50 316 GLY A N 1
ATOM 2412 C CA . GLY A 1 316 ? 5.617 0.098 11.102 1.00 96.50 316 GLY A CA 1
ATOM 2413 C C . GLY A 1 316 ? 5.281 -1.359 10.848 1.00 96.50 316 GLY A C 1
ATOM 2414 O O . GLY A 1 316 ? 6.042 -2.274 11.174 1.00 96.50 316 GLY A O 1
ATOM 2415 N N . GLY A 1 317 ? 4.103 -1.556 10.281 1.00 98.12 317 GLY A N 1
ATOM 2416 C CA . GLY A 1 317 ? 3.574 -2.862 9.938 1.00 98.12 317 GLY A CA 1
ATOM 2417 C C . GLY A 1 317 ? 2.064 -2.811 9.821 1.00 98.12 317 GLY A C 1
ATOM 2418 O O . GLY A 1 317 ? 1.481 -1.765 9.539 1.00 98.12 317 GLY A O 1
ATOM 2419 N N . TYR A 1 318 ? 1.430 -3.953 10.054 1.00 98.62 318 TYR A N 1
ATOM 2420 C CA . TYR A 1 318 ? -0.018 -4.087 10.004 1.00 98.62 318 TYR A CA 1
ATOM 2421 C C . TYR A 1 318 ? -0.513 -4.838 11.233 1.00 98.62 318 TYR A C 1
ATOM 2423 O O . TYR A 1 318 ? -0.020 -5.924 11.552 1.00 98.62 318 TYR A O 1
ATOM 2431 N N . VAL A 1 319 ? -1.540 -4.294 11.882 1.00 98.56 319 VAL A N 1
ATOM 2432 C CA . VAL A 1 319 ? -2.395 -5.080 12.771 1.00 98.56 319 VAL A CA 1
ATOM 2433 C C . VAL A 1 319 ? -3.220 -5.992 11.874 1.00 98.56 319 VAL A C 1
ATOM 2435 O O . VAL A 1 319 ? -4.055 -5.533 11.094 1.00 98.56 319 VAL A O 1
ATOM 2438 N N . HIS A 1 320 ? -2.925 -7.287 11.928 1.00 98.19 320 HIS A N 1
ATOM 2439 C CA . HIS A 1 320 ? -3.510 -8.295 11.055 1.00 98.19 320 HIS A CA 1
ATOM 2440 C C . HIS A 1 320 ? -4.589 -9.062 11.811 1.00 98.19 320 HIS A C 1
ATOM 2442 O O . HIS A 1 320 ? -4.296 -9.881 12.684 1.00 98.19 320 HIS A O 1
ATOM 2448 N N . LEU A 1 321 ? -5.842 -8.796 11.455 1.00 98.25 321 LEU A N 1
ATOM 2449 C CA . LEU A 1 321 ? -7.003 -9.575 11.866 1.00 98.25 321 LEU A CA 1
ATOM 2450 C C . LEU A 1 321 ? -7.107 -10.752 10.899 1.00 98.25 321 LEU A C 1
ATOM 2452 O O . LEU A 1 321 ? -7.698 -10.655 9.821 1.00 98.25 321 LEU A O 1
ATOM 2456 N N . ARG A 1 322 ? -6.483 -11.868 11.271 1.00 97.69 322 ARG A N 1
ATOM 2457 C CA . ARG A 1 322 ? -6.509 -13.095 10.477 1.00 97.69 322 ARG A CA 1
ATOM 2458 C C . ARG A 1 322 ? -7.805 -13.843 10.733 1.00 97.69 322 ARG A C 1
ATOM 2460 O O . ARG A 1 322 ? -8.064 -14.235 11.876 1.00 97.69 322 ARG A O 1
ATOM 2467 N N . SER A 1 323 ? -8.587 -14.047 9.680 1.00 96.81 323 SER A N 1
ATOM 2468 C CA . SER A 1 323 ? -9.838 -14.794 9.751 1.00 96.81 323 SER A CA 1
ATOM 2469 C C . SER A 1 323 ? -9.566 -16.245 10.130 1.00 96.81 323 SER A C 1
ATOM 2471 O O . SER A 1 323 ? -8.662 -16.883 9.582 1.00 96.81 323 SER A O 1
ATOM 2473 N N . LYS A 1 324 ? -10.350 -16.784 11.068 1.00 96.31 324 LYS A N 1
ATOM 2474 C CA . LYS A 1 324 ? -10.334 -18.222 11.378 1.00 96.31 324 LYS A CA 1
ATOM 2475 C C . LYS A 1 324 ? -11.179 -19.044 10.400 1.00 96.31 324 LYS A C 1
ATOM 2477 O O . LYS A 1 324 ? -11.014 -20.259 10.342 1.00 96.31 324 LYS A O 1
ATOM 2482 N N . HIS A 1 325 ? -12.038 -18.391 9.616 1.00 91.56 325 HIS A N 1
ATOM 2483 C CA . HIS A 1 325 ? -12.945 -19.018 8.656 1.00 91.56 325 HIS A CA 1
ATOM 2484 C C . HIS A 1 325 ? -12.902 -18.253 7.329 1.00 91.56 325 HIS A C 1
ATOM 2486 O O . HIS A 1 325 ? -13.761 -17.413 7.058 1.00 91.56 325 HIS A O 1
ATOM 2492 N N . GLN A 1 326 ? -11.892 -18.537 6.502 1.00 86.88 326 GLN A N 1
ATOM 2493 C CA . GLN A 1 326 ? -11.667 -17.805 5.247 1.00 86.88 326 GLN A CA 1
ATOM 2494 C C . GLN A 1 326 ? -12.810 -17.957 4.230 1.00 86.88 326 GLN A C 1
ATOM 2496 O O . GLN A 1 326 ? -13.015 -17.059 3.422 1.00 86.88 326 GLN A O 1
ATOM 2501 N N . ASP A 1 327 ? -13.615 -19.018 4.339 1.00 84.06 327 ASP A N 1
ATOM 2502 C CA . ASP A 1 327 ? -14.824 -19.207 3.524 1.00 84.06 327 ASP A CA 1
ATOM 2503 C C . ASP A 1 327 ? -15.969 -18.245 3.903 1.00 84.06 327 ASP A C 1
ATOM 2505 O O . ASP A 1 327 ? -16.908 -18.050 3.132 1.00 84.06 327 ASP A O 1
ATOM 2509 N N . ASN A 1 328 ? -15.923 -17.660 5.108 1.00 82.06 328 ASN A N 1
ATOM 2510 C CA . ASN A 1 328 ? -16.941 -16.735 5.611 1.00 82.06 328 ASN A CA 1
ATOM 2511 C C . ASN A 1 328 ? -16.499 -15.273 5.527 1.00 82.06 328 ASN A C 1
ATOM 2513 O O . ASN A 1 328 ? -17.326 -14.413 5.229 1.00 82.06 328 ASN A O 1
ATOM 2517 N N . ASN A 1 329 ? -15.231 -14.985 5.823 1.00 90.44 329 ASN A N 1
ATOM 2518 C CA . ASN A 1 329 ? -14.674 -13.643 5.716 1.00 90.44 329 ASN A CA 1
ATOM 2519 C C . ASN A 1 329 ? -13.166 -13.691 5.469 1.00 90.44 329 ASN A C 1
ATOM 2521 O O . ASN A 1 329 ? -12.467 -14.550 6.013 1.00 90.44 329 ASN A O 1
ATOM 2525 N N . VAL A 1 330 ? -12.659 -12.726 4.710 1.00 96.06 330 VAL A N 1
ATOM 2526 C CA . VAL A 1 330 ? -11.220 -12.581 4.466 1.00 96.06 330 VAL A CA 1
ATOM 2527 C C . VAL A 1 330 ? -10.520 -11.878 5.633 1.00 96.06 330 VAL A C 1
ATOM 2529 O O . VAL A 1 330 ? -11.144 -11.408 6.590 1.00 96.06 330 VAL A O 1
ATOM 2532 N N . ASP A 1 331 ? -9.193 -11.839 5.557 1.00 97.69 331 ASP A N 1
ATOM 2533 C CA . ASP A 1 331 ? -8.351 -11.127 6.511 1.00 97.69 331 ASP A CA 1
ATOM 2534 C C . ASP A 1 331 ? -8.518 -9.607 6.391 1.00 97.69 331 ASP A C 1
ATOM 2536 O O . ASP A 1 331 ? -8.532 -9.066 5.285 1.00 97.69 331 ASP A O 1
ATOM 2540 N N . VAL A 1 332 ? -8.515 -8.920 7.534 1.00 98.19 332 VAL A N 1
ATOM 2541 C CA . VAL A 1 332 ? -8.523 -7.453 7.618 1.00 98.19 332 VAL A CA 1
ATOM 2542 C C . VAL A 1 332 ? -7.167 -6.958 8.120 1.00 98.19 332 VAL A C 1
ATOM 2544 O O . VAL A 1 332 ? -6.534 -7.588 8.975 1.00 98.19 332 VAL A O 1
ATOM 2547 N N . ARG A 1 333 ? -6.684 -5.840 7.577 1.00 98.06 333 ARG A N 1
ATOM 2548 C CA . ARG A 1 333 ? -5.376 -5.262 7.919 1.00 98.06 333 ARG A CA 1
ATOM 2549 C C . ARG A 1 333 ? -5.506 -3.773 8.201 1.00 98.06 333 ARG A C 1
ATOM 2551 O O . ARG A 1 333 ? -6.189 -3.056 7.481 1.00 98.06 333 ARG A O 1
ATOM 2558 N N . ILE A 1 334 ? -4.825 -3.321 9.248 1.00 98.62 334 ILE A N 1
ATOM 2559 C CA . ILE A 1 334 ? -4.779 -1.918 9.660 1.00 98.62 334 ILE A CA 1
ATOM 2560 C C . ILE A 1 334 ? -3.302 -1.521 9.686 1.00 98.62 334 ILE A C 1
ATOM 2562 O O . ILE A 1 334 ? -2.578 -1.996 10.568 1.00 98.62 334 ILE A O 1
ATOM 2566 N N . PRO A 1 335 ? -2.805 -0.732 8.715 1.00 98.56 335 PRO A N 1
ATOM 2567 C CA . PRO A 1 335 ? -1.429 -0.265 8.746 1.00 98.56 335 PRO A CA 1
ATOM 2568 C C . PRO A 1 335 ? -1.179 0.595 9.983 1.00 98.56 335 PRO A C 1
ATOM 2570 O O . PRO A 1 335 ? -2.024 1.399 10.385 1.00 98.56 335 PRO A O 1
ATOM 2573 N N . TYR A 1 336 ? 0.015 0.464 10.547 1.00 98.50 336 TYR A N 1
ATOM 2574 C CA . TYR A 1 336 ? 0.487 1.341 11.601 1.00 98.50 336 TYR A CA 1
ATOM 2575 C C . TYR A 1 336 ? 1.906 1.830 11.335 1.00 98.50 336 TYR A C 1
ATOM 2577 O O . TYR A 1 336 ? 2.716 1.129 10.720 1.00 98.50 336 TYR A O 1
ATOM 2585 N N . ILE A 1 337 ? 2.206 3.025 11.836 1.00 97.56 337 ILE A N 1
ATOM 2586 C CA . ILE A 1 337 ? 3.548 3.608 11.826 1.00 97.56 337 ILE A CA 1
ATOM 2587 C C . ILE A 1 337 ? 3.863 4.282 13.156 1.00 97.56 337 ILE A C 1
ATOM 2589 O O . ILE A 1 337 ? 2.963 4.673 13.899 1.00 97.56 337 ILE A O 1
ATOM 2593 N N . GLY A 1 338 ? 5.148 4.465 13.414 1.00 95.75 338 GLY A N 1
ATOM 2594 C CA . GLY A 1 338 ? 5.660 5.363 14.439 1.00 95.75 338 GLY A CA 1
ATOM 2595 C C . GLY A 1 338 ? 7.141 5.627 14.211 1.00 95.75 338 GLY A C 1
ATOM 2596 O O . GLY A 1 338 ? 7.747 5.079 13.285 1.00 95.75 338 GLY A O 1
ATOM 2597 N N . VAL A 1 339 ? 7.723 6.473 15.049 1.00 93.06 339 VAL A N 1
ATOM 2598 C CA . VAL A 1 339 ? 9.149 6.815 14.988 1.00 93.06 339 VAL A CA 1
ATOM 2599 C C . VAL A 1 339 ? 9.763 6.557 16.353 1.00 93.06 339 VAL A C 1
ATOM 2601 O O . VAL A 1 339 ? 9.136 6.837 17.373 1.00 93.06 339 VAL A O 1
ATOM 2604 N N . ASN A 1 340 ? 10.952 5.955 16.405 1.00 88.38 340 ASN A N 1
ATOM 2605 C CA . ASN A 1 340 ? 11.684 5.902 17.668 1.00 88.38 340 ASN A CA 1
ATOM 2606 C C . ASN A 1 340 ? 12.347 7.266 17.944 1.00 88.38 340 ASN A C 1
ATOM 2608 O O . ASN A 1 340 ? 12.799 7.943 17.023 1.00 88.38 340 ASN A O 1
ATOM 2612 N N . ASN A 1 341 ? 12.432 7.644 19.222 1.00 87.00 341 ASN A N 1
ATOM 2613 C CA . ASN A 1 341 ? 12.946 8.941 19.683 1.00 87.00 341 ASN A CA 1
ATOM 2614 C C . ASN A 1 341 ? 12.046 10.144 19.3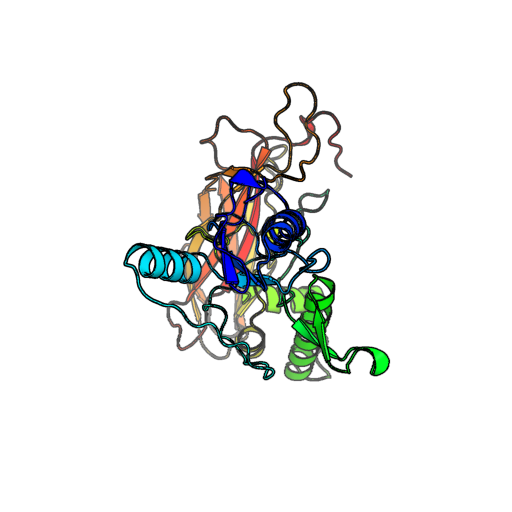29 1.00 87.00 341 ASN A C 1
ATOM 2616 O O . ASN A 1 341 ? 11.068 10.015 18.602 1.00 87.00 341 ASN A O 1
ATOM 2620 N N . ASP A 1 342 ? 12.355 11.299 19.923 1.00 87.38 342 ASP A N 1
ATOM 2621 C CA . ASP A 1 342 ? 11.622 12.564 19.774 1.00 87.38 342 ASP A CA 1
ATOM 2622 C C . ASP A 1 342 ? 12.206 13.390 18.618 1.00 87.38 342 ASP A C 1
ATOM 2624 O O . ASP A 1 342 ? 13.328 13.893 18.713 1.00 87.38 342 ASP A O 1
ATOM 2628 N N . LEU A 1 343 ? 11.454 13.541 17.528 1.00 85.38 343 LEU A N 1
ATOM 2629 C CA . LEU A 1 343 ? 11.889 14.255 16.328 1.00 85.38 343 LEU A CA 1
ATOM 2630 C C . LEU A 1 343 ? 12.143 15.742 16.579 1.00 85.38 343 LEU A C 1
ATOM 2632 O O . LEU A 1 343 ? 12.910 16.338 15.827 1.00 85.38 343 LEU A O 1
ATOM 2636 N N . SER A 1 344 ? 11.585 16.348 17.631 1.00 82.81 344 SER A N 1
ATOM 2637 C CA . SER A 1 344 ? 11.895 17.744 17.982 1.00 82.81 344 SER A CA 1
ATOM 2638 C C . SER A 1 344 ? 13.349 17.950 18.398 1.00 82.81 344 SER A C 1
ATOM 2640 O O . SER A 1 344 ? 13.863 19.065 18.328 1.00 82.81 344 SER A O 1
ATOM 2642 N N . GLN A 1 345 ? 14.046 16.868 18.756 1.00 83.12 345 GLN A N 1
ATOM 2643 C CA . GLN A 1 345 ? 15.481 16.891 19.031 1.00 83.12 345 GLN A CA 1
ATOM 2644 C C . GLN A 1 345 ? 16.325 16.943 17.745 1.00 83.12 345 GLN A C 1
ATOM 2646 O O . GLN A 1 345 ? 17.547 17.100 17.804 1.00 83.12 345 GLN A O 1
ATOM 2651 N N . ILE A 1 346 ? 15.707 16.816 16.564 1.00 78.94 346 ILE A N 1
ATOM 2652 C CA . ILE A 1 346 ? 16.378 17.022 15.284 1.00 78.94 346 ILE A CA 1
ATOM 2653 C C . ILE A 1 346 ? 16.451 18.521 14.982 1.00 78.94 346 ILE A C 1
ATOM 2655 O O . ILE A 1 346 ? 15.440 19.197 14.800 1.00 78.94 346 ILE A O 1
ATOM 2659 N N . ARG A 1 347 ? 17.675 19.040 14.844 1.00 71.81 347 ARG A N 1
ATOM 2660 C CA . ARG A 1 347 ? 17.916 20.427 14.431 1.00 71.81 347 ARG A CA 1
ATOM 2661 C C . ARG A 1 347 ? 17.232 20.716 13.088 1.00 71.81 347 ARG A C 1
ATOM 2663 O O . ARG A 1 347 ? 17.499 20.042 12.099 1.00 71.81 347 ARG A O 1
ATOM 2670 N N . GLY A 1 348 ? 16.369 21.731 13.063 1.00 68.12 348 GLY A N 1
ATOM 2671 C CA . GLY A 1 348 ? 15.614 22.131 11.870 1.00 68.12 348 GLY A CA 1
ATOM 2672 C C . GLY A 1 348 ? 14.301 21.371 11.654 1.00 68.12 348 GLY A C 1
ATOM 2673 O O . GLY A 1 348 ? 13.565 21.713 10.731 1.00 68.12 348 GLY A O 1
ATOM 2674 N N . TYR A 1 349 ? 13.970 20.389 12.499 1.00 70.75 349 TYR A N 1
ATOM 2675 C CA . TYR A 1 349 ? 12.630 19.812 12.538 1.00 70.75 349 TYR A CA 1
ATOM 2676 C C . TYR A 1 349 ? 11.719 20.710 13.378 1.00 70.75 349 TYR A C 1
ATOM 2678 O O . TYR A 1 349 ? 12.053 21.096 14.497 1.00 70.75 349 TYR A O 1
ATOM 2686 N N . THR A 1 350 ? 10.569 21.085 12.832 1.00 62.47 350 THR A N 1
ATOM 2687 C CA . THR A 1 350 ? 9.549 21.856 13.547 1.00 62.47 350 THR A CA 1
ATOM 2688 C C . THR A 1 350 ? 8.218 21.163 13.323 1.00 62.47 350 THR A C 1
ATOM 2690 O O . THR A 1 350 ? 7.877 20.849 12.182 1.00 62.47 350 THR A O 1
ATOM 2693 N N . TYR A 1 351 ? 7.484 20.892 14.404 1.00 61.34 351 TYR A N 1
ATOM 2694 C CA . TYR A 1 351 ? 6.094 20.466 14.282 1.00 61.34 351 TYR A CA 1
ATOM 2695 C C . TYR A 1 351 ? 5.309 21.617 13.653 1.00 61.34 351 TYR A C 1
ATOM 2697 O O . TYR A 1 351 ? 5.332 22.730 14.179 1.00 61.34 351 TYR A O 1
ATOM 2705 N N . TYR A 1 352 ? 4.685 21.352 12.508 1.00 50.41 352 TYR A N 1
ATOM 2706 C CA . TYR A 1 352 ? 3.798 22.298 11.835 1.00 50.41 352 TYR A CA 1
ATOM 2707 C C . TYR A 1 352 ? 2.352 22.071 12.248 1.00 50.41 352 TYR A C 1
ATOM 2709 O O . TYR A 1 352 ? 1.955 20.883 12.316 1.00 50.41 352 TYR A O 1
#

pLDDT: mean 87.96, std 12.18, range [45.5, 98.69]

Secondary structure (DSSP, 8-state):
--SGGGS-GGGTTSEEEEES-SS-HHHHHHHHHHTT-SEEEEE--SSS-S----TT-SS-EEEE-HHHHHHHHHHHHTTPPP-----SS-------S-----TTSPP---TT----S--B---SSEEEE--GGGTSEEEE-SHHHHHHHHHHHHHHHHHHH-TT----HHHHHHHHHHH-B--BPTTSSSBPPHHHHTT-B--HHHHHH--EEEESSSEE---TT-STTSEEEEEEEE-SSS-EEEEEEEEE--EEEEE---SS--PEEEEEEEE----EEEES-SEEEE-TT-EEEEEEEEE-----S-SSEEEEEEEEEEES-TTT---EEEEEEEESS-GGGSTT----

Radius of gyration: 24.79 Å; chains: 1; bounding box: 68×45×63 Å